Protein AF-A0A358M4I8-F1 (afdb_monomer)

Radius of gyration: 32.46 Å; Cα contacts (8 Å, |Δi|>4): 612; chains: 1; bounding box: 65×40×100 Å

Nearest PDB structures (foldseek):
  3gs9-assembly1_A  TM=6.750E-01  e=5.072E-10  Listeria monocytogenes EGD-e
  8fqc-assembly1_C1  TM=7.131E-01  e=2.701E-09  Agrobacterium phage Milano
  3cdd-assembly1_B  TM=6.960E-01  e=3.865E-09  Shewanella oneidensis MR-1
  3cdd-assembly1_C  TM=6.947E-01  e=1.721E-08  Shewanella oneidensis MR-1
  8v3w-assembly1_b  TM=6.637E-01  e=1.939E-08  Clostridioides difficile

Foldseek 3Di:
DDKDWFFQDALQVLLQVLCPPVPAHEDAEDQPGGATFIDPDDHSVVSNVVSCLLRPADWDAPPVRRYTYGDNADFEQLQAEAEDVPWFPDKDKDWALPLAAFKEAEAEAPRDALCVVVVNDRIDGDQPPHPDHHYDYDYHPGGDDHVSVVVSRVVVNVVRNGIWIKMKTQTAQCCPPPPVVSNDGDQRYWYWYYYVVVRDTDTFGFQDWDADPVCRSRIITMTTNDRDDPPNDCVVVCVVVVCVVCVVVVCCLVCVVVPVPPQDDCQQCPVPLPQKDWFAWGWAQVPGDSDRIHIDHDDDPPDDTDIDHDGDDPDDPDDDDDDDDDDDPDDADPPDFDWDKDWDADPVRDIDIDTGGDD

Sequence (359 aa):
KETVDFNADTAEAPMRHALEGTGWSVGTVNVTTKRTWQCTEKNALSILRATQNIHGGDLIFDCPNRLVHLVTFGGNDSGALFAYRKNLKSIERVVDTRSLVTRLYAYGKDGMTFASINDGKEYVEDFTYTGEVRISTLDCSNFTNPYQMLEYTEMRLAEYCKPRVSYVLSAMDLSALTGYEHEAWALGDIVTVDDKDLNLSVKTRVVRRQYNLQEPWKTVLELSTTLRELGDSSAQWDKAADVLASTDVIDRQEVKDMVPFNHLRNSRADSGMNYWTNSGFEVDAENGVSGTASFKAEGVLGMTKSLAQTVYPASRRSYTFSAQIASEDLQKGPSGQVGIEVTFEYEDGTTETRFIDLF

Secondary structure (DSSP, 8-state):
---EEEEEE-THHHHHHHHTTTT-EEEEE-----EEEEE---SHHHHHHHHHHHH-SEEEEETTTTEEEEES--S-EEEEEEEBTTTEEEEEEEEE-TT--SEEEEEEGGG--SGGGTTT-SEEE--SS-SS--EEEEEETTB--HHHHHHHHHHHHHHHTS-EEEEEEEE--GGGSTT-GGG---TT-EEEEEETTTTEEEEEEEEEEE--SS-GGGEEEEEESSPPPTTS-THHHHHHHHHHHHHHHHTTTTGGG--TT--STTTTSTTTTTTSEEES-EEESS--SSSS-EEE----TT---EEE------S-S----------SS----TT---EEEEEEE-TTS-EEEEEEE--

Solvent-accessible surface area (backbone atoms only — not comparable to full-atom values): 21149 Å² total; per-residue (Å²): 91,73,74,47,79,41,73,63,36,46,58,64,59,57,41,45,64,30,29,61,94,68,83,41,44,75,51,63,67,69,51,82,48,59,46,44,34,54,43,79,53,49,48,42,70,54,33,42,47,53,43,32,70,75,56,49,55,37,78,44,76,42,73,92,80,32,28,42,26,37,24,72,70,57,61,47,79,39,74,17,71,40,25,62,93,72,35,35,77,47,76,46,80,48,77,47,58,88,74,42,29,24,29,40,33,48,36,24,39,97,68,39,56,36,16,94,81,44,93,71,36,53,51,51,75,45,53,91,73,45,88,63,90,28,78,47,76,44,87,34,55,47,31,82,47,48,69,62,47,46,56,50,50,52,57,49,40,73,61,27,33,42,63,51,50,36,37,44,31,35,32,43,66,50,39,83,41,92,94,29,61,72,45,40,76,55,85,38,14,33,32,36,39,39,31,77,93,76,73,41,76,46,79,39,24,30,63,45,77,48,78,34,88,90,47,53,67,63,19,37,39,35,29,24,81,60,84,71,59,103,77,65,77,55,66,66,54,56,47,49,53,46,47,50,62,42,37,57,60,56,37,53,61,64,46,52,76,56,51,94,77,62,71,65,63,57,80,34,26,72,64,51,67,53,80,45,55,73,38,76,61,49,73,36,68,80,75,27,86,95,39,66,11,23,81,40,67,82,90,51,92,99,59,87,68,48,76,46,72,90,68,87,80,81,94,70,97,75,86,87,89,85,86,88,85,86,83,76,93,80,76,76,56,102,83,58,83,54,62,50,78,48,75,45,74,45,99,88,73,50,75,50,78,47,75,45,78,72,118

Mean predicted aligned error: 16.38 Å

pLDDT: mean 81.5, std 13.79, range [35.03, 97.81]

Structure (mmCIF, N/CA/C/O backbone):
data_AF-A0A358M4I8-F1
#
_entry.id   AF-A0A358M4I8-F1
#
loop_
_atom_site.group_PDB
_atom_site.id
_atom_site.type_symbol
_atom_site.label_atom_id
_atom_site.label_alt_id
_atom_site.label_comp_id
_atom_site.label_asym_id
_atom_site.label_entity_id
_atom_site.label_seq_id
_atom_site.pdbx_PDB_ins_code
_atom_site.Cartn_x
_atom_site.Cartn_y
_atom_site.Cartn_z
_atom_site.occupancy
_atom_site.B_iso_or_equiv
_atom_site.auth_seq_id
_atom_site.auth_comp_id
_atom_site.auth_asym_id
_atom_site.auth_atom_id
_atom_site.pdbx_PDB_model_num
ATOM 1 N N . LYS A 1 1 ? 6.434 -19.314 -20.264 1.00 80.69 1 LYS A N 1
ATOM 2 C CA . LYS A 1 1 ? 6.214 -18.571 -21.520 1.00 80.69 1 LYS A CA 1
ATOM 3 C C . LYS A 1 1 ? 7.563 -18.324 -22.174 1.00 80.69 1 LYS A C 1
ATOM 5 O O . LYS A 1 1 ? 8.570 -18.440 -21.477 1.00 80.69 1 LYS A O 1
ATOM 10 N N . GLU A 1 2 ? 7.586 -18.137 -23.488 1.00 85.56 2 GLU A N 1
ATOM 11 C CA . GLU A 1 2 ? 8.812 -17.814 -24.225 1.00 85.56 2 GLU A CA 1
ATOM 12 C C . GLU A 1 2 ? 9.180 -16.343 -24.022 1.00 85.56 2 GLU A C 1
ATOM 14 O O . GLU A 1 2 ? 8.335 -15.552 -23.609 1.00 85.56 2 GLU A O 1
ATOM 19 N N . THR A 1 3 ? 10.439 -15.996 -24.282 1.00 88.06 3 THR A N 1
ATOM 20 C CA . THR A 1 3 ? 10.888 -14.600 -24.268 1.00 88.06 3 THR A CA 1
ATOM 21 C C . THR A 1 3 ? 10.210 -13.843 -25.405 1.00 88.06 3 THR A C 1
ATOM 23 O O . THR A 1 3 ? 10.216 -14.318 -26.540 1.00 88.06 3 THR A O 1
ATOM 26 N N . VAL A 1 4 ? 9.653 -12.667 -25.113 1.00 92.12 4 VAL A N 1
ATOM 27 C CA . VAL A 1 4 ? 8.953 -11.828 -26.098 1.00 92.12 4 VAL A CA 1
ATOM 28 C C . VAL A 1 4 ? 9.437 -10.390 -25.993 1.00 92.12 4 VAL A C 1
ATOM 30 O O . VAL A 1 4 ? 9.564 -9.856 -24.893 1.00 92.12 4 VAL A O 1
ATOM 33 N N . ASP A 1 5 ? 9.682 -9.762 -27.139 1.00 92.62 5 ASP A N 1
ATOM 34 C CA . ASP A 1 5 ? 9.977 -8.336 -27.226 1.00 92.62 5 ASP A CA 1
ATOM 35 C C . ASP A 1 5 ? 8.685 -7.555 -27.487 1.00 92.62 5 ASP A C 1
ATOM 37 O O . ASP A 1 5 ? 7.973 -7.818 -28.457 1.00 92.62 5 ASP A O 1
ATOM 41 N N . PHE A 1 6 ? 8.400 -6.580 -26.629 1.00 93.88 6 PHE A N 1
ATOM 42 C CA . PHE A 1 6 ? 7.325 -5.608 -26.812 1.00 93.88 6 PHE A CA 1
ATOM 43 C C . PHE A 1 6 ? 7.920 -4.309 -27.343 1.00 93.88 6 PHE A C 1
ATOM 45 O O . PHE A 1 6 ? 8.964 -3.863 -26.857 1.00 93.88 6 PHE A O 1
ATOM 52 N N . ASN A 1 7 ? 7.285 -3.691 -28.339 1.00 93.50 7 ASN A N 1
ATOM 53 C CA . ASN A 1 7 ? 7.825 -2.507 -29.003 1.00 93.50 7 ASN A CA 1
ATOM 54 C C . ASN A 1 7 ? 6.794 -1.388 -29.114 1.00 93.50 7 ASN A C 1
ATOM 56 O O . ASN A 1 7 ? 5.923 -1.405 -29.980 1.00 93.50 7 ASN A O 1
ATOM 60 N N . ALA A 1 8 ? 6.939 -0.385 -28.246 1.00 91.56 8 ALA A N 1
ATOM 61 C CA . ALA A 1 8 ? 6.000 0.721 -28.095 1.00 91.56 8 ALA A CA 1
ATOM 62 C C . ALA A 1 8 ? 4.548 0.240 -27.904 1.00 91.56 8 ALA A C 1
ATOM 64 O O . ALA A 1 8 ? 3.595 0.927 -28.289 1.00 91.56 8 ALA A O 1
ATOM 65 N N . ASP A 1 9 ? 4.394 -0.930 -27.287 1.00 94.69 9 ASP A N 1
ATOM 66 C CA . ASP A 1 9 ? 3.107 -1.546 -27.015 1.00 94.69 9 ASP A CA 1
ATOM 67 C C . ASP A 1 9 ? 2.472 -0.933 -25.768 1.00 94.69 9 ASP A C 1
ATOM 69 O O . ASP A 1 9 ? 3.157 -0.456 -24.858 1.00 94.69 9 ASP A O 1
ATOM 73 N N . THR A 1 10 ? 1.141 -0.950 -25.728 1.00 95.38 10 THR A N 1
ATOM 74 C CA . THR A 1 10 ? 0.384 -0.673 -24.501 1.00 95.38 10 THR A CA 1
ATOM 75 C C . THR A 1 10 ? 0.403 -1.901 -23.594 1.00 95.38 10 THR A C 1
ATOM 77 O O . THR A 1 10 ? 0.689 -3.008 -24.050 1.00 95.38 10 THR A O 1
ATOM 80 N N . ALA A 1 11 ? 0.033 -1.731 -22.323 1.00 96.00 11 ALA A N 1
ATOM 81 C CA . ALA A 1 11 ? 0.010 -2.823 -21.349 1.00 96.00 11 ALA A CA 1
ATOM 82 C C . ALA A 1 11 ? -0.897 -4.008 -21.744 1.00 96.00 11 ALA A C 1
ATOM 84 O O . ALA A 1 11 ? -0.704 -5.124 -21.265 1.00 96.00 11 ALA A O 1
ATOM 85 N N . GLU A 1 12 ? -1.864 -3.807 -22.644 1.00 96.62 12 GLU A N 1
ATOM 86 C CA . GLU A 1 12 ? -2.771 -4.870 -23.080 1.00 96.62 12 GLU A CA 1
ATOM 87 C C . GLU A 1 12 ? -2.035 -6.020 -23.792 1.00 96.62 12 GLU A C 1
ATOM 89 O O . GLU A 1 12 ? -2.370 -7.187 -23.587 1.00 96.62 12 GLU A O 1
ATOM 94 N N . ALA A 1 13 ? -1.008 -5.717 -24.594 1.00 96.56 13 ALA A N 1
ATOM 95 C CA . ALA A 1 13 ? -0.244 -6.724 -25.332 1.00 96.56 13 ALA A CA 1
ATOM 96 C C . ALA A 1 13 ? 0.501 -7.715 -24.409 1.00 96.56 13 ALA A C 1
ATOM 98 O O . ALA A 1 13 ? 0.257 -8.924 -24.528 1.00 96.56 13 ALA A O 1
ATOM 99 N N . PRO A 1 14 ? 1.342 -7.269 -23.453 1.00 96.25 14 PRO A N 1
ATOM 100 C CA . PRO A 1 14 ? 1.991 -8.173 -22.511 1.00 96.25 14 PRO A CA 1
ATOM 101 C C . PRO A 1 14 ? 1.004 -8.857 -21.562 1.00 96.25 14 PRO A C 1
ATOM 103 O O . PRO A 1 14 ? 1.209 -10.026 -21.238 1.00 96.25 14 PRO A O 1
ATOM 106 N N . MET A 1 15 ? -0.108 -8.215 -21.176 1.00 97.38 15 MET A N 1
ATOM 107 C CA . MET A 1 15 ? -1.157 -8.889 -20.396 1.00 97.38 15 MET A CA 1
ATOM 108 C C . MET A 1 15 ? -1.820 -10.021 -21.186 1.00 97.38 15 MET A C 1
ATOM 110 O O . MET A 1 15 ? -1.992 -11.119 -20.660 1.00 97.38 15 MET A O 1
ATOM 114 N N . ARG A 1 16 ? -2.151 -9.805 -22.464 1.00 97.00 16 ARG A N 1
ATOM 115 C CA . ARG A 1 16 ? -2.721 -10.851 -23.325 1.00 97.00 16 ARG A CA 1
ATOM 116 C C . ARG A 1 16 ? -1.745 -12.010 -23.488 1.00 97.00 16 ARG A C 1
ATOM 118 O O . ARG A 1 16 ? -2.139 -13.164 -23.314 1.00 97.00 16 ARG A O 1
ATOM 125 N N . HIS A 1 17 ? -0.468 -11.700 -23.723 1.00 96.00 17 HIS A N 1
ATOM 126 C CA . HIS A 1 17 ? 0.589 -12.703 -23.745 1.00 96.00 17 HIS A CA 1
ATOM 127 C C . HIS A 1 17 ? 0.678 -13.451 -22.412 1.00 96.00 17 HIS A C 1
ATOM 129 O O . HIS A 1 17 ? 0.765 -14.671 -22.418 1.00 96.00 17 HIS A O 1
ATOM 135 N N . ALA A 1 18 ? 0.595 -12.775 -21.263 1.00 96.38 18 ALA A N 1
ATOM 136 C CA . ALA A 1 18 ? 0.642 -13.405 -19.943 1.00 96.38 18 ALA A CA 1
ATOM 137 C C . ALA A 1 18 ? -0.537 -14.356 -19.688 1.00 96.38 18 ALA A C 1
ATOM 139 O O . ALA A 1 18 ? -0.345 -15.429 -19.118 1.00 96.38 18 ALA A O 1
ATOM 140 N N . LEU A 1 19 ? -1.741 -14.003 -20.138 1.00 96.62 19 LEU A N 1
ATOM 141 C CA . LEU A 1 19 ? -2.970 -14.741 -19.823 1.00 96.62 19 LEU A CA 1
ATOM 142 C C . LEU A 1 19 ? -3.299 -15.868 -20.806 1.00 96.62 19 LEU A C 1
ATOM 144 O O . LEU A 1 19 ? -4.084 -16.759 -20.476 1.00 96.62 19 LEU A O 1
ATOM 148 N N . GLU A 1 20 ? -2.669 -15.886 -21.979 1.00 95.31 20 GLU A N 1
ATOM 149 C CA . GLU A 1 20 ? -2.868 -16.939 -22.976 1.00 95.31 20 GLU A CA 1
ATOM 150 C C . GLU A 1 20 ? -2.723 -18.348 -22.368 1.00 95.31 20 GLU A C 1
ATOM 152 O O . GLU A 1 20 ? -1.743 -18.646 -21.676 1.00 95.31 20 GLU A O 1
ATOM 157 N N . GLY A 1 21 ? -3.726 -19.201 -22.596 1.00 93.06 21 GLY A N 1
ATOM 158 C CA . GLY A 1 21 ? -3.757 -20.585 -22.112 1.00 93.06 21 GLY A CA 1
ATOM 159 C C . GLY A 1 21 ? -4.040 -20.764 -20.615 1.00 93.06 21 GLY A C 1
ATOM 160 O O . GLY A 1 21 ? -4.073 -21.898 -20.148 1.00 93.06 21 GLY A O 1
ATOM 161 N N . THR A 1 22 ? -4.267 -19.690 -19.850 1.00 94.44 22 THR A N 1
ATOM 162 C CA . THR A 1 22 ? -4.530 -19.783 -18.397 1.00 94.44 22 THR A CA 1
ATOM 163 C C . THR A 1 22 ? -6.018 -19.898 -18.043 1.00 94.44 22 THR A C 1
ATOM 165 O O . THR A 1 22 ? -6.358 -20.191 -16.899 1.00 94.44 22 THR A O 1
ATOM 168 N N . GLY A 1 23 ? -6.916 -19.643 -19.003 1.00 94.81 23 GLY A N 1
ATOM 169 C CA . GLY A 1 23 ? -8.365 -19.542 -18.773 1.00 94.81 23 GLY A CA 1
ATOM 170 C C . GLY A 1 23 ? -8.827 -18.189 -18.211 1.00 94.81 23 GLY A C 1
ATOM 171 O O . GLY A 1 23 ? -10.025 -17.998 -18.010 1.00 94.81 23 GLY A O 1
ATOM 172 N N . TRP A 1 24 ? -7.895 -17.259 -17.988 1.00 97.44 24 TRP A N 1
ATOM 173 C CA . TRP A 1 24 ? -8.157 -15.859 -17.656 1.00 97.44 24 TRP A CA 1
ATOM 174 C C . TRP A 1 24 ? -8.075 -14.977 -18.903 1.00 97.44 24 TRP A C 1
ATOM 176 O O . TRP A 1 24 ? -7.431 -15.341 -19.887 1.00 97.44 24 TRP A O 1
ATOM 186 N N . SER A 1 25 ? -8.729 -13.818 -18.872 1.00 97.81 25 SER A N 1
ATOM 187 C CA . SER A 1 25 ? -8.742 -12.844 -19.974 1.00 97.81 25 SER A CA 1
ATOM 188 C C . SER A 1 25 ? -8.404 -11.434 -19.495 1.00 97.81 25 SER A C 1
ATOM 190 O O . SER A 1 25 ? -8.519 -11.118 -18.313 1.00 97.81 25 SER A O 1
ATOM 192 N N . VAL A 1 26 ? -7.958 -10.582 -20.418 1.00 97.81 26 VAL A N 1
ATOM 193 C CA . VAL A 1 26 ? -7.706 -9.169 -20.115 1.00 97.81 26 VAL A CA 1
ATOM 194 C C . VAL A 1 26 ? -9.049 -8.455 -19.959 1.00 97.81 26 VAL A C 1
ATOM 196 O O . VAL A 1 26 ? -9.934 -8.612 -20.798 1.00 97.81 26 VAL A O 1
ATOM 199 N N . GLY A 1 27 ? -9.204 -7.714 -18.865 1.00 97.25 27 GLY A N 1
ATOM 200 C CA . GLY A 1 27 ? -10.342 -6.839 -18.613 1.00 97.25 27 GLY A CA 1
ATOM 201 C C . GLY A 1 27 ? -10.053 -5.403 -19.055 1.00 97.25 27 GLY A C 1
ATOM 202 O O . GLY A 1 27 ? -9.393 -5.149 -20.057 1.00 97.25 27 GLY A O 1
ATOM 203 N N . THR A 1 28 ? -10.539 -4.440 -18.280 1.00 96.62 28 THR A N 1
ATOM 204 C CA . THR A 1 28 ? -10.270 -3.010 -18.484 1.00 96.62 28 THR A CA 1
ATOM 205 C C . THR A 1 28 ? -8.782 -2.689 -18.347 1.00 96.62 28 THR A C 1
ATOM 207 O O . THR A 1 28 ? -8.181 -2.938 -17.301 1.00 96.62 28 THR A O 1
ATOM 210 N N . VAL A 1 29 ? -8.223 -2.052 -19.375 1.00 97.06 29 VAL A N 1
ATOM 211 C CA . VAL A 1 29 ? -6.893 -1.438 -19.348 1.00 97.06 29 VAL A CA 1
ATOM 212 C C . VAL A 1 29 ? -7.045 0.029 -19.733 1.00 97.06 29 VAL A C 1
ATOM 214 O O . VAL A 1 29 ? -7.457 0.328 -20.850 1.00 97.06 29 VAL A O 1
ATOM 217 N N . ASN A 1 30 ? -6.768 0.951 -18.809 1.00 95.25 30 ASN A N 1
ATOM 218 C CA . ASN A 1 30 ? -6.868 2.398 -19.073 1.00 95.25 30 ASN A CA 1
ATOM 219 C C . ASN A 1 30 ? -5.541 3.151 -18.855 1.00 95.25 30 ASN A C 1
ATOM 221 O O . ASN A 1 30 ? -5.486 4.367 -19.028 1.00 95.25 30 ASN A O 1
ATOM 225 N N . VAL A 1 31 ? -4.471 2.430 -18.510 1.00 91.69 31 VAL A N 1
ATOM 226 C CA . VAL A 1 31 ? -3.106 2.954 -18.541 1.00 91.69 31 VAL A CA 1
ATOM 227 C C . VAL A 1 31 ? -2.694 3.137 -20.003 1.00 91.69 31 VAL A C 1
ATOM 229 O O . VAL A 1 31 ? -2.772 2.207 -20.804 1.00 91.69 31 VAL A O 1
ATOM 232 N N . THR A 1 32 ? -2.262 4.344 -20.364 1.00 91.62 32 THR A N 1
ATOM 233 C CA . THR A 1 32 ? -2.021 4.747 -21.762 1.00 91.62 32 THR A CA 1
ATOM 234 C C . THR A 1 32 ? -0.548 4.723 -22.173 1.00 91.62 32 THR A C 1
ATOM 236 O O . THR A 1 32 ? -0.225 5.032 -23.323 1.00 91.62 32 THR A O 1
ATOM 239 N N . THR A 1 33 ? 0.353 4.356 -21.259 1.00 90.38 33 THR A N 1
ATOM 240 C CA . THR A 1 33 ? 1.799 4.327 -21.507 1.00 90.38 33 THR A CA 1
ATOM 241 C C . THR A 1 33 ? 2.157 3.305 -22.586 1.00 90.38 33 THR A C 1
ATOM 243 O O . THR A 1 33 ? 1.613 2.199 -22.636 1.00 90.38 33 THR A O 1
ATOM 246 N N . LYS A 1 34 ? 3.109 3.677 -23.446 1.00 90.88 34 LYS A N 1
ATOM 247 C CA . LYS A 1 34 ? 3.697 2.796 -24.459 1.00 90.88 34 LYS A CA 1
ATOM 248 C C . LYS A 1 34 ? 5.131 2.478 -24.084 1.00 90.88 34 LYS A C 1
ATOM 250 O O . LYS A 1 34 ? 5.913 3.394 -23.831 1.00 90.88 34 LYS A O 1
ATOM 255 N N . ARG A 1 35 ? 5.477 1.194 -24.039 1.00 88.88 35 ARG A N 1
ATOM 256 C CA . ARG A 1 35 ? 6.774 0.740 -23.526 1.00 88.88 35 ARG A CA 1
ATOM 257 C C . ARG A 1 35 ? 7.413 -0.259 -24.484 1.00 88.88 35 ARG A C 1
ATOM 259 O O . ARG A 1 35 ? 6.741 -1.115 -25.052 1.00 88.88 35 ARG A O 1
ATOM 266 N N . THR A 1 36 ? 8.721 -0.121 -24.666 1.00 89.81 36 THR A N 1
ATOM 267 C CA . THR A 1 36 ? 9.578 -1.029 -25.423 1.00 89.81 36 THR A CA 1
ATOM 268 C C . THR A 1 36 ? 10.475 -1.761 -24.437 1.00 89.81 36 THR A C 1
ATOM 270 O O . THR A 1 36 ? 11.343 -1.145 -23.813 1.00 89.81 36 THR A O 1
ATOM 273 N N . TRP A 1 37 ? 10.250 -3.063 -24.280 1.00 89.62 37 TRP A N 1
ATOM 274 C CA . TRP A 1 37 ? 10.985 -3.884 -23.326 1.00 89.62 37 TRP A CA 1
ATOM 275 C C . TRP A 1 37 ? 11.001 -5.360 -23.717 1.00 89.62 37 TRP A C 1
ATOM 277 O O . TRP A 1 37 ? 10.101 -5.850 -24.399 1.00 89.62 37 TRP A O 1
ATOM 287 N N . GLN A 1 38 ? 12.028 -6.069 -23.259 1.00 90.50 38 GLN A N 1
ATOM 288 C CA . GLN A 1 38 ? 12.141 -7.515 -23.427 1.00 90.50 38 GLN A CA 1
ATOM 289 C C . GLN A 1 38 ? 11.584 -8.232 -22.196 1.00 90.50 38 GLN A C 1
ATOM 291 O O . GLN A 1 38 ? 12.062 -8.040 -21.078 1.00 90.50 38 GLN A O 1
ATOM 296 N N . CYS A 1 39 ? 10.586 -9.085 -22.398 1.00 89.12 39 CYS A N 1
ATOM 297 C CA . CYS A 1 39 ? 10.025 -9.915 -21.347 1.00 89.12 39 CYS A CA 1
ATOM 298 C C . CYS A 1 39 ? 10.777 -11.240 -21.258 1.00 89.12 39 CYS A C 1
ATOM 300 O O . CYS A 1 39 ? 10.663 -12.095 -22.133 1.00 89.12 39 CYS A O 1
ATOM 302 N N . THR A 1 40 ? 11.541 -11.410 -20.182 1.00 88.06 40 THR A N 1
ATOM 303 C CA . THR A 1 40 ? 12.288 -12.639 -19.865 1.00 88.06 40 THR A CA 1
ATOM 304 C C . THR A 1 40 ? 11.549 -13.542 -18.869 1.00 88.06 40 THR A C 1
ATOM 306 O O . THR A 1 40 ? 11.935 -14.696 -18.653 1.00 88.06 40 THR A O 1
ATOM 309 N N . GLU A 1 41 ? 10.466 -13.031 -18.278 1.00 87.94 41 GLU A N 1
ATOM 310 C CA . GLU A 1 41 ? 9.645 -13.723 -17.292 1.00 87.94 41 GLU A CA 1
ATOM 311 C C . GLU A 1 41 ? 8.877 -14.897 -17.9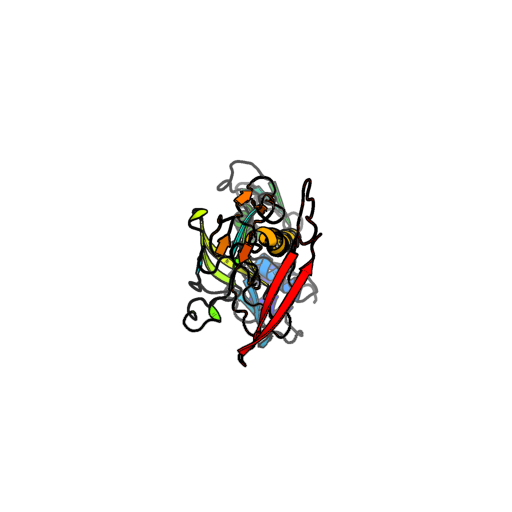04 1.00 87.94 41 GLU A C 1
ATOM 313 O O . GLU A 1 41 ? 8.286 -14.8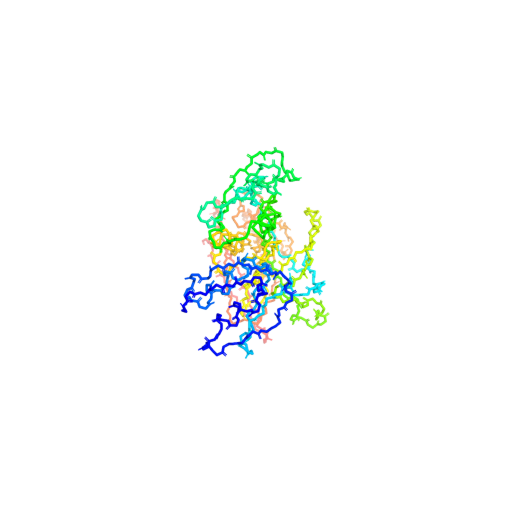10 -18.978 1.00 87.94 41 GLU A O 1
ATOM 318 N N . LYS A 1 42 ? 8.834 -16.024 -17.185 1.00 89.06 42 LYS A N 1
ATOM 319 C CA . LYS A 1 42 ? 8.213 -17.260 -17.698 1.00 89.06 42 LYS A CA 1
ATOM 320 C C . LYS A 1 42 ? 6.834 -17.547 -17.116 1.00 89.06 42 LYS A C 1
ATOM 322 O O . LYS A 1 42 ? 6.079 -18.311 -17.725 1.00 89.06 42 LYS A O 1
ATOM 327 N N . ASN A 1 43 ? 6.518 -16.991 -15.951 1.00 91.44 43 ASN A N 1
ATOM 328 C CA . ASN A 1 43 ? 5.265 -17.219 -15.237 1.00 91.44 43 ASN A CA 1
ATOM 329 C C . ASN A 1 43 ? 4.257 -16.103 -15.554 1.00 91.44 43 ASN A C 1
ATOM 331 O O . ASN A 1 43 ? 4.624 -14.934 -15.560 1.00 91.44 43 ASN A O 1
ATOM 335 N N . ALA A 1 44 ? 2.986 -16.456 -15.774 1.00 92.81 44 ALA A N 1
ATOM 336 C CA . ALA A 1 44 ? 1.927 -15.494 -16.091 1.00 92.81 44 ALA A CA 1
ATOM 337 C C . ALA A 1 44 ? 1.822 -14.355 -15.060 1.00 92.81 44 ALA A C 1
ATOM 339 O O . ALA A 1 44 ? 1.779 -13.190 -15.440 1.00 92.81 44 ALA A O 1
ATOM 340 N N . LEU A 1 45 ? 1.851 -14.673 -13.762 1.00 90.62 45 LEU A N 1
ATOM 341 C CA . LEU A 1 45 ? 1.802 -13.679 -12.691 1.00 90.62 45 LEU A CA 1
ATOM 342 C C . LEU A 1 45 ? 3.038 -12.773 -12.699 1.00 90.62 45 LEU A C 1
ATOM 344 O O . LEU A 1 45 ? 2.894 -11.566 -12.534 1.00 90.62 45 LEU A O 1
ATOM 348 N N . SER A 1 46 ? 4.233 -13.327 -12.929 1.00 89.75 46 SER A N 1
ATOM 349 C CA . SER A 1 46 ? 5.458 -12.523 -13.043 1.00 89.75 46 SER A CA 1
ATOM 350 C C . SER A 1 46 ? 5.402 -11.563 -14.231 1.00 89.75 46 SER A C 1
ATOM 352 O O . SER A 1 46 ? 5.787 -10.409 -14.088 1.00 89.75 46 SER A O 1
ATOM 354 N N . ILE A 1 47 ? 4.859 -11.992 -15.377 1.00 93.12 47 ILE A N 1
ATOM 355 C CA . ILE A 1 47 ? 4.692 -11.129 -16.559 1.00 93.12 47 ILE A CA 1
ATOM 356 C C . ILE A 1 47 ? 3.680 -10.011 -16.276 1.00 93.12 47 ILE A C 1
ATOM 358 O O . ILE A 1 47 ? 3.937 -8.857 -16.615 1.00 93.12 47 ILE A O 1
ATOM 362 N N . LEU A 1 48 ? 2.550 -10.317 -15.627 1.00 94.19 48 LEU A N 1
ATOM 363 C CA . LEU A 1 48 ? 1.557 -9.307 -15.237 1.00 94.19 48 LEU A CA 1
ATOM 364 C C . LEU A 1 48 ? 2.150 -8.271 -14.273 1.00 94.19 48 LEU A C 1
ATOM 366 O O . LEU A 1 48 ? 1.924 -7.077 -14.451 1.00 94.19 48 LEU A O 1
ATOM 370 N N . ARG A 1 49 ? 2.949 -8.715 -13.296 1.00 90.38 49 ARG A N 1
ATOM 371 C CA . ARG A 1 49 ? 3.660 -7.822 -12.370 1.00 90.38 49 ARG A CA 1
ATOM 372 C C . ARG A 1 49 ? 4.712 -6.989 -13.078 1.00 90.38 49 ARG A C 1
ATOM 374 O O . ARG A 1 49 ? 4.748 -5.789 -12.877 1.00 90.38 49 ARG A O 1
ATOM 381 N 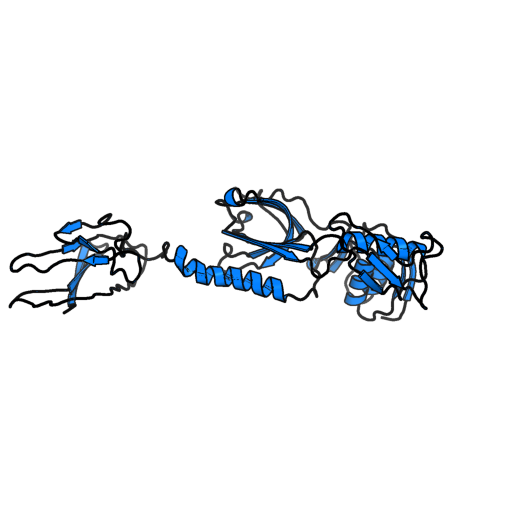N . ALA A 1 50 ? 5.523 -7.585 -13.950 1.00 90.00 50 ALA A N 1
ATOM 382 C CA . ALA A 1 50 ? 6.485 -6.836 -14.754 1.00 90.00 50 ALA A CA 1
ATOM 383 C C . ALA A 1 50 ? 5.780 -5.774 -15.612 1.00 90.00 50 ALA A C 1
ATOM 385 O O . ALA A 1 50 ? 6.233 -4.635 -15.681 1.00 90.00 50 ALA A O 1
ATOM 386 N N . THR A 1 51 ? 4.627 -6.122 -16.190 1.00 93.56 51 THR A N 1
ATOM 387 C CA . THR A 1 51 ? 3.796 -5.194 -16.964 1.00 93.56 51 THR A CA 1
ATOM 388 C C . THR A 1 51 ? 3.314 -4.030 -16.105 1.00 93.56 51 THR A C 1
ATOM 390 O O . THR A 1 51 ? 3.563 -2.883 -16.460 1.00 93.56 51 THR A O 1
ATOM 393 N N . GLN A 1 52 ? 2.668 -4.298 -14.968 1.00 92.00 52 GLN A N 1
ATOM 394 C CA . GLN A 1 52 ? 2.202 -3.250 -14.054 1.00 92.00 52 GLN A CA 1
ATOM 395 C C . GLN A 1 52 ? 3.370 -2.418 -13.504 1.00 92.00 52 GLN A C 1
ATOM 397 O O . GLN A 1 52 ? 3.285 -1.198 -13.465 1.00 92.00 52 GLN A O 1
ATOM 402 N N . ASN A 1 53 ? 4.501 -3.040 -13.184 1.00 86.94 53 ASN A N 1
ATOM 403 C CA . ASN A 1 53 ? 5.706 -2.352 -12.741 1.00 86.94 53 ASN A CA 1
ATOM 404 C C . ASN A 1 53 ? 6.241 -1.381 -13.810 1.00 86.94 53 ASN A C 1
ATOM 406 O O . ASN A 1 53 ? 6.673 -0.286 -13.478 1.00 86.94 53 ASN A O 1
ATOM 410 N N . ILE A 1 54 ? 6.210 -1.747 -15.092 1.00 89.31 54 ILE A N 1
ATOM 411 C CA . ILE A 1 54 ? 6.742 -0.927 -16.197 1.00 89.31 54 ILE A CA 1
ATOM 412 C C . ILE A 1 54 ? 5.747 0.150 -16.663 1.00 89.31 54 ILE A C 1
ATOM 414 O O . ILE A 1 54 ? 6.140 1.261 -17.038 1.00 89.31 54 ILE A O 1
ATOM 418 N N . HIS A 1 55 ? 4.458 -0.180 -16.676 1.00 89.56 55 HIS A N 1
ATOM 419 C CA . HIS A 1 55 ? 3.403 0.701 -17.173 1.00 89.56 55 HIS A CA 1
ATOM 420 C C . HIS A 1 55 ? 2.766 1.570 -16.080 1.00 89.56 55 HIS A C 1
ATOM 422 O O . HIS A 1 55 ? 2.195 2.608 -16.416 1.00 89.56 55 HIS A O 1
ATOM 428 N N . GLY A 1 56 ? 2.896 1.179 -14.811 1.00 87.44 56 GLY A N 1
ATOM 429 C CA . GLY A 1 56 ? 2.203 1.760 -13.666 1.00 87.44 56 GLY A CA 1
ATOM 430 C C . GLY A 1 56 ? 0.770 1.239 -13.507 1.00 87.44 56 GLY A C 1
ATOM 431 O O . GLY A 1 56 ? 0.303 0.380 -14.259 1.00 87.44 56 GLY A O 1
ATOM 432 N N . GLY A 1 57 ? 0.060 1.807 -12.531 1.00 87.50 57 GLY A N 1
ATOM 433 C CA . GLY A 1 57 ? -1.341 1.502 -12.244 1.00 87.50 57 GLY A CA 1
ATOM 434 C C . GLY A 1 57 ? -1.557 0.286 -11.342 1.00 87.50 57 GLY A C 1
ATOM 435 O O . GLY A 1 57 ? -0.630 -0.307 -10.787 1.00 87.50 57 GLY A O 1
ATOM 436 N N . ASP A 1 58 ? -2.827 -0.074 -11.218 1.00 88.44 58 ASP A N 1
ATOM 437 C CA . ASP A 1 58 ? -3.361 -1.046 -10.282 1.00 88.44 58 ASP A CA 1
ATOM 438 C C . ASP A 1 58 ? -3.731 -2.326 -11.018 1.00 88.44 58 ASP A C 1
ATOM 440 O O . ASP A 1 58 ? -4.625 -2.342 -11.872 1.00 88.44 58 ASP A O 1
ATOM 444 N N . LEU A 1 59 ? -3.050 -3.412 -10.660 1.00 91.56 59 LEU A N 1
ATOM 445 C CA . LEU A 1 59 ? -3.328 -4.744 -11.177 1.00 91.56 59 LEU A CA 1
ATOM 446 C C . LEU A 1 59 ? -4.438 -5.402 -10.344 1.00 91.56 59 LEU A C 1
ATOM 448 O O . LEU A 1 59 ? -4.217 -5.774 -9.191 1.00 91.56 59 LEU A O 1
ATOM 452 N N . ILE A 1 60 ? -5.626 -5.563 -10.929 1.00 90.94 60 ILE A N 1
ATOM 453 C CA . ILE A 1 60 ? -6.820 -6.062 -10.228 1.00 90.94 60 ILE A CA 1
ATOM 454 C C . ILE A 1 60 ? -7.248 -7.404 -10.814 1.00 90.94 60 ILE A C 1
ATOM 456 O O . ILE A 1 60 ? -7.420 -7.537 -12.026 1.00 90.94 60 ILE A O 1
ATOM 460 N N . PHE A 1 61 ? -7.463 -8.386 -9.939 1.00 92.38 61 PHE A N 1
ATOM 461 C CA . PHE A 1 61 ? -7.938 -9.719 -10.301 1.00 92.38 61 PHE A CA 1
ATOM 462 C C . PHE A 1 61 ? -9.430 -9.853 -9.985 1.00 92.38 61 PHE A C 1
ATOM 464 O O . PHE A 1 61 ? -9.825 -9.907 -8.822 1.00 92.38 61 PHE A O 1
ATOM 471 N N . ASP A 1 62 ? -10.252 -9.950 -11.026 1.00 92.25 62 ASP A N 1
ATOM 472 C CA . ASP A 1 62 ? -11.665 -10.309 -10.924 1.00 92.25 62 ASP A CA 1
ATOM 473 C C . ASP A 1 62 ? -11.778 -11.835 -11.005 1.00 92.25 62 ASP A C 1
ATOM 475 O O . ASP A 1 62 ? -11.865 -12.432 -12.082 1.00 92.25 62 ASP A O 1
ATOM 479 N N . CYS A 1 63 ? -11.704 -12.482 -9.841 1.00 92.25 63 CYS A N 1
ATOM 480 C CA . CYS A 1 63 ? -11.752 -13.937 -9.738 1.00 92.25 63 CYS A CA 1
ATOM 481 C C . CYS A 1 63 ? -13.058 -14.551 -10.276 1.00 92.25 63 CYS A C 1
ATOM 483 O O . CYS A 1 63 ? -12.958 -15.538 -11.010 1.00 92.25 63 CYS A O 1
ATOM 485 N N . PRO A 1 64 ? -14.261 -14.016 -9.965 1.00 94.81 64 PRO A N 1
ATOM 486 C CA . PRO A 1 64 ? -15.515 -14.548 -10.502 1.00 94.81 64 PRO A CA 1
ATOM 487 C C . PRO A 1 64 ? -15.573 -14.570 -12.033 1.00 94.81 64 PRO A C 1
ATOM 489 O O . PRO A 1 64 ? -15.959 -15.587 -12.610 1.00 94.81 64 PRO A O 1
ATOM 492 N N . ASN A 1 65 ? -15.153 -13.487 -12.692 1.00 96.44 65 ASN A N 1
ATOM 493 C CA . ASN A 1 65 ? -15.200 -13.390 -14.154 1.00 96.44 65 ASN A CA 1
ATOM 494 C C . ASN A 1 65 ? -13.916 -13.888 -14.836 1.00 96.44 65 ASN A C 1
ATOM 496 O O . ASN A 1 65 ? -13.868 -13.998 -16.062 1.00 96.44 65 ASN A O 1
ATOM 500 N N . ARG A 1 66 ? -12.882 -14.222 -14.052 1.00 96.38 66 ARG A N 1
ATOM 501 C CA . ARG A 1 66 ? -11.528 -14.570 -14.512 1.00 96.38 66 ARG A CA 1
ATOM 502 C C . ARG A 1 66 ? -10.928 -13.485 -15.407 1.00 96.38 66 ARG A C 1
ATOM 504 O O . ARG A 1 66 ? -10.332 -13.780 -16.447 1.00 96.38 66 ARG A O 1
ATOM 511 N N . LEU A 1 67 ? -11.084 -12.230 -14.996 1.00 97.44 67 LEU A N 1
ATOM 512 C CA . LEU A 1 67 ? -10.510 -11.077 -15.682 1.00 97.44 67 LEU A CA 1
ATOM 513 C C . LEU A 1 67 ? -9.335 -10.502 -14.893 1.00 97.44 67 LEU A C 1
ATOM 515 O O . LEU A 1 67 ? -9.315 -10.530 -13.662 1.00 97.44 67 LEU A O 1
ATOM 519 N N . VAL A 1 68 ? -8.353 -9.966 -15.613 1.00 97.12 68 VAL A N 1
ATOM 520 C CA . VAL A 1 68 ? -7.276 -9.163 -15.025 1.00 97.12 68 VAL A CA 1
ATOM 521 C C . VAL A 1 68 ? -7.305 -7.773 -15.639 1.00 97.12 68 VAL A C 1
ATOM 523 O O . VAL A 1 68 ? -7.208 -7.626 -16.858 1.00 97.12 68 VAL A O 1
ATOM 526 N N . HIS A 1 69 ? -7.443 -6.760 -14.792 1.00 95.62 69 HIS A N 1
ATOM 527 C CA . HIS A 1 69 ? -7.513 -5.351 -15.166 1.00 95.62 69 HIS A CA 1
ATOM 528 C C . HIS A 1 69 ? -6.193 -4.659 -14.820 1.00 95.62 69 HIS A C 1
ATOM 530 O O . HIS A 1 69 ? -5.548 -5.025 -13.836 1.00 95.62 69 HIS A O 1
ATOM 536 N N . LEU A 1 70 ? -5.819 -3.643 -15.597 1.00 95.31 70 LEU A N 1
ATOM 537 C CA . LEU A 1 70 ? -4.740 -2.720 -15.247 1.00 95.31 70 LEU A CA 1
ATOM 538 C C . LEU A 1 70 ? -5.246 -1.288 -15.389 1.00 95.31 70 LEU A C 1
ATOM 540 O O . LEU A 1 70 ? -5.359 -0.758 -16.499 1.00 95.31 70 LEU A O 1
ATOM 544 N N . VAL A 1 71 ? -5.587 -0.677 -14.260 1.00 93.12 71 VAL A N 1
ATOM 545 C CA . VAL A 1 71 ? -6.239 0.634 -14.235 1.00 93.12 71 VAL A CA 1
ATOM 546 C C . VAL A 1 71 ? -5.384 1.683 -13.538 1.00 93.12 71 VAL A C 1
ATOM 548 O O . VAL A 1 71 ? -4.650 1.369 -12.620 1.00 93.12 71 VAL A O 1
ATOM 551 N N . THR A 1 72 ? -5.480 2.948 -13.929 1.00 89.88 72 THR A N 1
ATOM 552 C CA . THR A 1 72 ? -4.776 4.064 -13.281 1.00 89.88 72 THR A CA 1
ATOM 553 C C . THR A 1 72 ? -5.189 4.248 -11.821 1.00 89.88 72 THR A C 1
ATOM 555 O O . THR A 1 72 ? -4.387 4.721 -11.022 1.00 89.88 72 THR A O 1
ATOM 558 N N . PHE A 1 73 ? -6.426 3.876 -11.480 1.00 88.25 73 PHE A N 1
ATOM 559 C CA . PHE A 1 73 ? -6.940 3.858 -10.117 1.00 88.25 73 PHE A CA 1
ATOM 560 C C . PHE A 1 73 ? -8.059 2.818 -9.966 1.00 88.25 73 PHE A C 1
ATOM 562 O O . PHE A 1 73 ? -9.028 2.816 -10.726 1.00 88.25 73 PHE A O 1
ATOM 569 N N . GLY A 1 74 ? -7.910 1.927 -8.989 1.00 85.69 74 GLY A N 1
ATOM 570 C CA . GLY A 1 74 ? -8.802 0.814 -8.686 1.00 85.69 74 GLY A CA 1
ATOM 571 C C . GLY A 1 74 ? -9.598 1.013 -7.403 1.00 85.69 74 GLY A C 1
ATOM 572 O O . GLY A 1 74 ? -9.126 0.660 -6.326 1.00 85.69 74 GLY A O 1
ATOM 573 N N . GLY A 1 75 ? -10.811 1.533 -7.512 1.00 86.19 75 GLY A N 1
ATOM 574 C CA . GLY A 1 75 ? -11.687 1.819 -6.376 1.00 86.19 75 GLY A CA 1
ATOM 575 C C . GLY A 1 75 ? -12.443 3.119 -6.605 1.00 86.19 75 GLY A C 1
ATOM 576 O O . GLY A 1 75 ? -12.302 3.749 -7.654 1.00 86.19 75 GLY A O 1
ATOM 577 N N . ASN A 1 76 ? -13.224 3.536 -5.619 1.00 87.56 76 ASN A N 1
ATOM 578 C CA . ASN A 1 76 ? -13.990 4.779 -5.643 1.00 87.56 76 ASN A CA 1
ATOM 579 C C . ASN A 1 76 ? -13.676 5.639 -4.411 1.00 87.56 76 ASN A C 1
ATOM 581 O O . ASN A 1 76 ? -13.148 5.142 -3.418 1.00 87.56 76 ASN A O 1
ATOM 585 N N . ASP A 1 77 ? -14.022 6.930 -4.439 1.00 87.94 77 ASP A N 1
ATOM 586 C CA . ASP A 1 77 ? -14.188 7.677 -3.184 1.00 87.94 77 ASP A CA 1
ATOM 587 C C . ASP A 1 77 ? -15.506 7.216 -2.558 1.00 87.94 77 ASP A C 1
ATOM 589 O O . ASP A 1 77 ? -16.587 7.598 -3.006 1.00 87.94 77 ASP A O 1
ATOM 593 N N . SER A 1 78 ? -15.399 6.318 -1.579 1.00 85.31 78 SER A N 1
ATOM 594 C CA . SER A 1 78 ? -16.555 5.720 -0.904 1.00 85.31 78 SER A CA 1
ATOM 595 C C . SER A 1 78 ? -17.312 6.731 -0.042 1.00 85.31 78 SER A C 1
ATOM 597 O O . SER A 1 78 ? -18.474 6.515 0.286 1.00 85.31 78 SER A O 1
ATOM 599 N N . GLY A 1 79 ? -16.655 7.824 0.365 1.00 83.69 79 GLY A N 1
ATOM 600 C CA . GLY A 1 79 ? -17.179 8.746 1.369 1.00 83.69 79 GLY A CA 1
ATOM 601 C C . GLY A 1 79 ? -17.237 8.173 2.792 1.00 83.69 79 GLY A C 1
ATOM 602 O O . GLY A 1 79 ? -17.587 8.917 3.708 1.00 83.69 79 GLY A O 1
ATOM 603 N N . ALA A 1 80 ? -16.864 6.904 3.001 1.00 86.19 80 ALA A N 1
ATOM 604 C CA . ALA A 1 80 ? -16.880 6.274 4.315 1.00 86.19 80 ALA A CA 1
ATOM 605 C C . ALA A 1 80 ? -15.933 7.000 5.282 1.00 86.19 80 ALA A C 1
ATOM 607 O O . ALA A 1 80 ? -14.813 7.391 4.920 1.00 86.19 80 ALA A O 1
ATOM 608 N N . LEU A 1 81 ? -16.395 7.177 6.522 1.00 85.19 81 LEU A N 1
ATOM 609 C CA . LEU A 1 81 ? -15.691 7.939 7.547 1.00 85.19 81 LEU A CA 1
ATOM 610 C C . LEU A 1 81 ? -15.369 7.053 8.747 1.00 85.19 81 LEU A C 1
ATOM 612 O O . LEU A 1 81 ? -16.266 6.634 9.488 1.00 85.19 81 LEU A O 1
ATOM 616 N N . PHE A 1 82 ? -14.073 6.865 8.982 1.00 84.25 82 PHE A N 1
ATOM 617 C CA . PHE A 1 82 ? -13.523 6.307 10.209 1.00 84.25 82 PHE A CA 1
ATOM 618 C C . PHE A 1 82 ? -13.166 7.440 11.161 1.00 84.25 82 PHE A C 1
ATOM 620 O O . PHE A 1 82 ? -12.184 8.144 10.943 1.00 84.25 82 PHE A O 1
ATOM 627 N N . ALA A 1 83 ? -13.970 7.627 12.206 1.00 81.06 83 ALA A N 1
ATOM 628 C CA . ALA A 1 83 ? -13.762 8.720 13.150 1.00 81.06 83 ALA A CA 1
ATOM 629 C C . ALA A 1 83 ? -13.623 8.249 14.596 1.00 81.06 83 ALA A C 1
ATOM 631 O O . ALA A 1 83 ? -14.313 7.314 15.031 1.00 81.06 83 ALA A O 1
ATOM 632 N N . TYR A 1 84 ? -12.761 8.936 15.348 1.00 75.56 84 TYR A N 1
ATOM 633 C CA . TYR A 1 84 ? -12.635 8.760 16.793 1.00 75.56 84 TYR A CA 1
ATOM 634 C C . TYR A 1 84 ? -13.994 8.997 17.485 1.00 75.56 84 TYR A C 1
ATOM 636 O O . TYR A 1 84 ? -14.740 9.908 17.120 1.00 75.56 84 TYR A O 1
ATOM 644 N N . ARG A 1 85 ? -14.344 8.144 18.462 1.00 76.25 85 ARG A N 1
ATOM 645 C CA . ARG A 1 85 ? -15.672 8.054 19.128 1.00 76.25 85 ARG A CA 1
ATOM 646 C C . ARG A 1 85 ? -16.859 7.652 18.240 1.00 76.25 85 ARG A C 1
ATOM 648 O O . ARG A 1 85 ? -17.995 7.691 18.707 1.00 76.25 85 ARG A O 1
ATOM 655 N N . LYS A 1 86 ? -16.623 7.250 16.990 1.00 78.62 86 LYS A N 1
ATOM 656 C CA . LYS A 1 86 ? -17.642 6.664 16.108 1.00 78.62 86 LYS A CA 1
ATOM 657 C C . LYS A 1 86 ? -17.343 5.182 15.889 1.00 78.62 86 LYS A C 1
ATOM 659 O O . LYS A 1 86 ? -17.847 4.330 16.609 1.00 78.62 86 LYS A O 1
ATOM 664 N N . ASN A 1 87 ? -16.507 4.883 14.904 1.00 74.88 87 ASN A N 1
ATOM 665 C CA . ASN A 1 87 ? -16.182 3.533 14.449 1.00 74.88 87 ASN A CA 1
ATOM 666 C C . ASN A 1 87 ? -14.680 3.245 14.449 1.00 74.88 87 ASN A C 1
ATOM 668 O O . ASN A 1 87 ? -14.311 2.096 14.231 1.00 74.88 87 ASN A O 1
ATOM 672 N N . LEU A 1 88 ? -13.829 4.242 14.707 1.00 80.31 88 LEU A N 1
ATOM 673 C CA . LEU A 1 88 ? -12.391 4.067 14.885 1.00 80.31 88 LEU A CA 1
ATOM 674 C C . LEU A 1 88 ? -12.096 3.681 16.340 1.00 80.31 88 LEU A C 1
ATOM 676 O O . LEU A 1 88 ? -12.440 4.431 17.253 1.00 80.31 88 LEU A O 1
ATOM 680 N N . LYS A 1 89 ? -11.472 2.518 16.552 1.00 80.75 89 LYS A N 1
ATOM 681 C CA . LYS A 1 89 ? -11.023 2.060 17.878 1.00 80.75 89 LYS A CA 1
ATOM 682 C C . LYS A 1 89 ? -9.593 2.488 18.165 1.00 80.75 89 LYS A C 1
ATOM 684 O O . LYS A 1 89 ? -9.306 3.004 19.235 1.00 80.75 89 LYS A O 1
ATOM 689 N N . SER A 1 90 ? -8.707 2.272 17.203 1.00 80.88 90 SER A N 1
ATOM 690 C CA . SER A 1 90 ? -7.294 2.606 17.323 1.00 80.88 90 SER A CA 1
ATOM 691 C C . SER A 1 90 ? -6.709 2.926 15.959 1.00 80.88 90 SER A C 1
ATOM 693 O O . SER A 1 90 ? -7.199 2.453 14.929 1.00 80.88 90 SER A O 1
ATOM 695 N N . ILE A 1 91 ? -5.662 3.744 15.967 1.00 82.31 91 ILE A N 1
ATOM 696 C CA . ILE A 1 91 ? -4.921 4.145 14.781 1.00 82.31 91 ILE A CA 1
ATOM 697 C C . ILE A 1 91 ? -3.431 4.217 15.107 1.00 82.31 91 ILE A C 1
ATOM 699 O O . ILE A 1 91 ? -3.018 4.826 16.089 1.00 82.31 91 ILE A O 1
ATOM 703 N N . GLU A 1 92 ? -2.620 3.612 14.252 1.00 82.44 92 GLU A N 1
ATOM 704 C CA . GLU A 1 92 ? -1.171 3.719 14.263 1.00 82.44 92 GLU A CA 1
ATOM 705 C C . GLU A 1 92 ? -0.725 4.350 12.947 1.00 82.44 92 GLU A C 1
ATOM 707 O O . GLU A 1 92 ? -1.044 3.856 11.864 1.00 82.44 92 GLU A O 1
ATOM 712 N N . ARG A 1 93 ? 0.025 5.450 13.032 1.00 83.06 93 ARG A N 1
ATOM 713 C CA . ARG A 1 93 ? 0.656 6.077 11.871 1.00 83.06 93 ARG A CA 1
ATOM 714 C C . ARG A 1 93 ? 2.112 5.642 11.796 1.00 83.06 93 ARG A C 1
ATOM 716 O O . ARG A 1 93 ? 2.915 6.024 12.646 1.00 83.06 93 ARG A O 1
ATOM 723 N N . VAL A 1 94 ? 2.468 4.942 10.727 1.00 78.69 94 VAL A N 1
ATOM 724 C CA . VAL A 1 94 ? 3.841 4.527 10.443 1.00 78.69 94 VAL A CA 1
ATOM 725 C C . VAL A 1 94 ? 4.395 5.386 9.312 1.00 78.69 94 VAL A C 1
ATOM 727 O O . VAL A 1 94 ? 3.800 5.506 8.242 1.00 78.69 94 VAL A O 1
ATOM 730 N N . VAL A 1 95 ? 5.547 6.009 9.558 1.00 81.25 95 VAL A N 1
ATOM 731 C CA . VAL A 1 95 ? 6.276 6.801 8.561 1.00 81.25 95 VAL A CA 1
ATOM 732 C C . VAL A 1 95 ? 7.623 6.135 8.312 1.00 81.25 95 VAL A C 1
ATOM 734 O O . VAL A 1 95 ? 8.497 6.159 9.180 1.00 81.25 95 VAL A O 1
ATOM 737 N N . ASP A 1 96 ? 7.803 5.552 7.128 1.00 75.44 96 ASP A N 1
ATOM 738 C CA . ASP A 1 96 ? 9.063 4.935 6.715 1.00 75.44 96 ASP A CA 1
ATOM 739 C C . ASP A 1 96 ? 9.825 5.847 5.739 1.00 75.44 96 ASP A C 1
ATOM 741 O O . ASP A 1 96 ? 9.325 6.233 4.681 1.00 75.44 96 ASP A O 1
ATOM 745 N N . THR A 1 97 ? 11.055 6.200 6.116 1.00 81.75 97 THR A N 1
ATOM 746 C CA . THR A 1 97 ? 11.987 7.020 5.321 1.00 81.75 97 THR A CA 1
ATOM 747 C C . THR A 1 97 ? 13.231 6.246 4.882 1.00 81.75 97 THR A C 1
ATOM 749 O O . THR A 1 97 ? 14.126 6.831 4.273 1.00 81.75 97 THR A O 1
ATOM 752 N N . ARG A 1 98 ? 13.332 4.943 5.182 1.00 76.88 98 ARG A N 1
ATOM 753 C CA . ARG A 1 98 ? 14.526 4.129 4.880 1.00 76.88 98 ARG A CA 1
ATOM 754 C C . ARG A 1 98 ? 14.743 3.957 3.382 1.00 76.88 98 ARG A C 1
ATOM 756 O O . ARG A 1 98 ? 15.879 3.883 2.936 1.00 76.88 98 ARG A O 1
ATOM 763 N N . SER A 1 99 ? 13.652 3.900 2.626 1.00 74.75 99 SER A N 1
ATOM 764 C CA . SER A 1 99 ? 13.639 3.793 1.166 1.00 74.75 99 SER A CA 1
ATOM 765 C C . SER A 1 99 ? 13.530 5.147 0.459 1.00 74.75 99 SER A C 1
ATOM 767 O O . SER A 1 99 ? 13.316 5.179 -0.748 1.00 74.75 99 SER A O 1
ATOM 769 N N . LEU A 1 100 ? 13.670 6.261 1.190 1.00 83.44 100 LEU A N 1
ATOM 770 C CA . LEU A 1 100 ? 13.612 7.602 0.615 1.00 83.44 100 LEU A CA 1
ATOM 771 C C . LEU A 1 100 ? 14.842 7.854 -0.269 1.00 83.44 100 LEU A C 1
ATOM 773 O O . LEU A 1 100 ? 15.974 7.810 0.219 1.00 83.44 100 LEU A O 1
ATOM 777 N N . VAL A 1 101 ? 14.615 8.174 -1.540 1.00 86.81 101 VAL A N 1
ATOM 778 C CA . VAL A 1 101 ? 15.656 8.444 -2.542 1.00 86.81 101 VAL A CA 1
ATOM 779 C C . VAL A 1 101 ? 15.417 9.821 -3.141 1.00 86.81 101 VAL A C 1
ATOM 781 O O . VAL A 1 101 ? 14.336 10.086 -3.648 1.00 86.81 101 VAL A O 1
ATOM 784 N N . THR A 1 102 ? 16.429 10.685 -3.118 1.00 91.12 102 THR A N 1
ATOM 785 C CA . THR A 1 102 ? 16.372 12.020 -3.743 1.00 91.12 102 THR A CA 1
ATOM 786 C C . THR A 1 102 ? 17.188 12.102 -5.026 1.00 91.12 102 THR A C 1
ATOM 788 O O . THR A 1 102 ? 17.047 13.060 -5.778 1.00 91.12 102 THR A O 1
ATOM 791 N N . ARG A 1 103 ? 18.021 11.092 -5.313 1.00 93.19 103 ARG A N 1
ATOM 792 C CA . ARG A 1 103 ? 18.751 10.951 -6.575 1.00 93.19 103 ARG A CA 1
ATOM 793 C C . ARG A 1 103 ? 18.740 9.503 -7.055 1.00 93.19 103 ARG A C 1
ATOM 795 O O . ARG A 1 103 ? 19.260 8.622 -6.371 1.00 93.19 103 ARG A O 1
ATOM 802 N N . LEU A 1 104 ? 18.186 9.269 -8.241 1.00 91.44 104 LEU A N 1
ATOM 803 C CA . LEU A 1 104 ? 18.010 7.933 -8.806 1.00 91.44 104 LEU A CA 1
ATOM 804 C C . LEU A 1 104 ? 18.785 7.799 -10.119 1.00 91.44 104 LEU A C 1
ATOM 806 O O . LEU A 1 104 ? 18.474 8.477 -11.097 1.00 91.44 104 LEU A O 1
ATOM 810 N N . TYR A 1 105 ? 19.788 6.923 -10.125 1.00 92.12 105 TYR A N 1
ATOM 811 C CA . TYR A 1 105 ? 20.484 6.492 -11.339 1.00 92.12 105 TYR A CA 1
ATOM 812 C C . TYR A 1 105 ? 19.689 5.384 -12.021 1.00 92.12 105 TYR A C 1
ATOM 814 O O . TYR A 1 105 ? 19.066 4.580 -11.329 1.00 92.12 105 TYR A O 1
ATOM 822 N N . ALA A 1 106 ? 19.748 5.291 -13.347 1.00 88.31 106 ALA A N 1
ATOM 823 C CA . ALA A 1 106 ? 19.173 4.159 -14.068 1.00 88.31 106 ALA A CA 1
ATOM 824 C C . ALA A 1 106 ? 20.089 3.676 -15.188 1.00 88.31 106 ALA A C 1
ATOM 826 O O . ALA A 1 106 ? 20.627 4.476 -15.956 1.00 88.31 106 ALA A O 1
ATOM 827 N N . TYR A 1 107 ? 20.212 2.354 -15.294 1.00 89.88 107 TYR A N 1
ATOM 828 C CA . TYR A 1 107 ? 21.016 1.698 -16.319 1.00 89.88 107 TYR A CA 1
ATOM 829 C C . TYR A 1 107 ? 20.152 0.726 -17.113 1.00 89.88 107 TYR A C 1
ATOM 831 O O . TYR A 1 107 ? 19.530 -0.179 -16.558 1.00 89.88 107 TYR A O 1
ATOM 839 N N . GLY A 1 108 ? 20.095 0.960 -18.419 1.00 87.12 108 GLY A N 1
ATOM 840 C CA . GLY A 1 108 ? 19.364 0.163 -19.388 1.00 87.12 108 GLY A CA 1
ATOM 841 C C . GLY A 1 108 ? 20.136 -1.065 -19.859 1.00 87.12 108 GLY A C 1
ATOM 842 O O . GLY A 1 108 ? 21.217 -1.385 -19.353 1.00 87.12 108 GLY A O 1
ATOM 843 N N . LYS A 1 109 ? 19.597 -1.741 -20.879 1.00 86.19 109 LYS A N 1
ATOM 844 C CA . LYS A 1 109 ? 20.277 -2.867 -21.532 1.00 86.19 109 LYS A CA 1
ATOM 845 C C . LYS A 1 109 ? 21.695 -2.475 -21.962 1.00 86.19 109 LYS A C 1
ATOM 847 O O . LYS A 1 109 ? 21.908 -1.376 -22.470 1.00 86.19 109 LYS A O 1
ATOM 852 N N . ASP A 1 110 ? 22.656 -3.368 -21.733 1.00 87.75 110 ASP A N 1
ATOM 853 C CA . ASP A 1 110 ? 24.072 -3.186 -22.088 1.00 87.75 110 ASP A CA 1
ATOM 854 C C . ASP A 1 110 ? 24.716 -1.902 -21.514 1.00 87.75 110 ASP A C 1
ATOM 856 O O . ASP A 1 110 ? 25.666 -1.363 -22.080 1.00 87.75 110 ASP A O 1
ATOM 860 N N . GLY A 1 111 ? 24.209 -1.397 -20.380 1.00 87.00 111 GLY A N 1
ATOM 861 C CA . GLY A 1 111 ? 24.726 -0.188 -19.728 1.00 87.00 111 GLY A CA 1
ATOM 862 C C . GLY A 1 111 ? 24.248 1.124 -20.358 1.00 87.00 111 GLY A C 1
ATOM 863 O O . GLY A 1 111 ? 24.825 2.172 -20.080 1.00 87.00 111 GLY A O 1
ATOM 864 N N . MET A 1 112 ? 23.206 1.087 -21.197 1.00 91.75 112 MET A N 1
ATOM 865 C CA . MET A 1 112 ? 22.584 2.280 -21.781 1.00 91.75 112 MET A CA 1
ATOM 866 C C . MET A 1 112 ? 22.183 3.294 -20.697 1.00 91.75 112 MET A C 1
ATOM 868 O O . MET A 1 112 ? 21.548 2.935 -19.710 1.00 91.75 112 MET A O 1
ATOM 872 N N . THR A 1 113 ? 22.478 4.577 -20.914 1.00 93.88 113 THR A N 1
ATOM 873 C CA . THR A 1 113 ? 22.049 5.683 -20.039 1.00 93.88 113 THR A CA 1
ATOM 874 C C . THR A 1 113 ? 21.202 6.694 -20.816 1.00 93.88 113 THR A C 1
ATOM 876 O O . THR A 1 113 ? 21.125 6.646 -22.045 1.00 93.88 113 THR A O 1
ATOM 879 N N . PHE A 1 114 ? 20.555 7.621 -20.106 1.00 95.19 114 PHE A N 1
ATOM 880 C CA . PHE A 1 114 ? 19.833 8.751 -20.706 1.00 95.19 114 PHE A CA 1
ATOM 881 C C . PHE A 1 114 ? 20.613 10.077 -20.630 1.00 95.19 114 PHE A C 1
ATOM 883 O O . PHE A 1 114 ? 20.050 11.134 -20.896 1.00 95.19 114 PHE A O 1
ATOM 890 N N . ALA A 1 115 ? 21.911 10.061 -20.298 1.00 95.44 115 ALA A N 1
ATOM 891 C CA . ALA A 1 115 ? 22.699 11.288 -20.115 1.00 95.44 115 ALA A CA 1
ATOM 892 C C . ALA A 1 115 ? 22.712 12.201 -21.350 1.00 95.44 115 ALA A C 1
ATOM 894 O O . ALA A 1 115 ? 22.639 13.421 -21.218 1.00 95.44 115 ALA A O 1
ATOM 895 N N . SER A 1 116 ? 22.746 11.625 -22.554 1.00 95.12 116 SER A N 1
ATOM 896 C CA . SER A 1 116 ? 22.721 12.381 -23.814 1.00 95.12 116 SER A CA 1
ATOM 897 C C . SER A 1 116 ? 21.439 13.193 -24.028 1.00 95.12 116 SER A C 1
ATOM 899 O O . SER A 1 116 ? 21.451 14.133 -24.819 1.00 95.12 116 SER A O 1
ATOM 901 N N . ILE A 1 117 ? 20.354 12.843 -23.333 1.00 95.44 117 ILE A N 1
ATOM 902 C CA . ILE A 1 117 ? 19.038 13.489 -23.424 1.00 95.44 117 ILE A CA 1
ATOM 903 C C . ILE A 1 117 ? 18.613 14.157 -22.105 1.00 95.44 117 ILE A C 1
ATOM 905 O O . ILE A 1 117 ? 17.481 14.612 -22.000 1.00 95.44 117 ILE A O 1
ATOM 909 N N . ASN A 1 118 ? 19.510 14.213 -21.115 1.00 95.81 118 ASN A N 1
ATOM 910 C CA . ASN A 1 118 ? 19.258 14.730 -19.767 1.00 95.81 118 ASN A CA 1
ATOM 911 C C . ASN A 1 118 ? 20.455 15.561 -19.269 1.00 95.81 118 ASN A C 1
ATOM 913 O O . ASN A 1 118 ? 21.032 15.290 -18.218 1.00 95.81 118 ASN A O 1
ATOM 917 N N . ASP A 1 119 ? 20.906 16.525 -20.076 1.00 94.62 119 ASP A N 1
ATOM 918 C CA . ASP A 1 119 ? 21.977 17.474 -19.724 1.00 94.62 119 ASP A CA 1
ATOM 919 C C . ASP A 1 119 ? 23.296 16.833 -19.243 1.00 94.62 119 ASP A C 1
ATOM 921 O O . ASP A 1 119 ? 24.004 17.365 -18.386 1.00 94.62 119 ASP A O 1
ATOM 925 N N . GLY A 1 120 ? 23.639 15.658 -19.774 1.00 94.06 120 GLY A N 1
ATOM 926 C CA . GLY A 1 120 ? 24.828 14.901 -19.375 1.00 94.06 120 GLY A CA 1
ATOM 927 C C . GLY A 1 120 ? 24.686 14.148 -18.047 1.00 94.06 120 GLY A C 1
ATOM 928 O O . GLY A 1 120 ? 25.658 13.548 -17.592 1.00 94.06 120 GLY A O 1
ATOM 929 N N . LYS A 1 121 ? 23.504 14.147 -17.420 1.00 94.75 121 LYS A N 1
ATOM 930 C CA . LYS A 1 121 ? 23.235 13.458 -16.152 1.00 94.75 121 LYS A CA 1
ATOM 931 C C . LYS A 1 121 ? 22.636 12.071 -16.382 1.00 94.75 121 LYS A C 1
ATOM 933 O O . LYS A 1 121 ? 21.576 11.921 -16.983 1.00 94.75 121 LYS A O 1
ATOM 938 N N . GLU A 1 122 ? 23.262 11.053 -15.800 1.00 94.06 122 GLU A N 1
ATOM 939 C CA . GLU A 1 122 ? 22.766 9.661 -15.773 1.00 94.06 122 GLU A CA 1
ATOM 940 C C . GLU A 1 122 ? 21.716 9.401 -14.677 1.00 94.06 122 GLU A C 1
ATOM 942 O O . GLU A 1 122 ? 21.353 8.258 -14.400 1.00 94.06 122 GLU A O 1
ATOM 947 N N . TYR A 1 123 ? 21.253 10.461 -14.017 1.00 95.12 123 TYR A N 1
ATOM 948 C CA . TYR A 1 123 ? 20.325 10.394 -12.899 1.00 95.12 123 TYR A CA 1
ATOM 949 C C . TYR A 1 123 ? 19.266 11.488 -12.986 1.00 95.12 123 TYR A C 1
ATOM 951 O O . TYR A 1 123 ? 19.469 12.533 -13.607 1.00 95.12 123 TYR A O 1
ATOM 959 N N . VAL A 1 124 ? 18.167 11.254 -12.281 1.00 96.06 124 VAL A N 1
ATOM 960 C CA . VAL A 1 124 ? 17.136 12.250 -11.970 1.00 96.06 124 VAL A CA 1
ATOM 961 C C . VAL A 1 124 ? 17.188 12.586 -10.481 1.00 96.06 124 VAL A C 1
ATOM 963 O O . VAL A 1 124 ? 17.666 11.778 -9.675 1.00 96.06 124 VAL A O 1
ATOM 966 N N . GLU A 1 125 ? 16.745 13.784 -10.104 1.00 96.12 125 GLU A N 1
ATOM 967 C CA . GLU A 1 125 ? 16.796 14.259 -8.719 1.00 96.12 125 GLU A CA 1
ATOM 968 C C . GLU A 1 125 ? 15.552 15.057 -8.311 1.00 96.12 125 GLU A C 1
ATOM 970 O O . GLU A 1 125 ? 14.995 15.803 -9.111 1.00 96.12 125 GLU A O 1
ATOM 975 N N . ASP A 1 126 ? 15.119 14.877 -7.063 1.00 94.31 126 ASP A N 1
ATOM 976 C CA . ASP A 1 126 ? 13.970 15.553 -6.459 1.00 94.31 126 ASP A CA 1
ATOM 977 C C . ASP A 1 126 ? 14.228 15.715 -4.955 1.00 94.31 126 ASP A C 1
ATOM 979 O O . ASP A 1 126 ? 14.393 14.739 -4.219 1.00 94.31 126 ASP A O 1
ATOM 983 N N . PHE A 1 127 ? 14.275 16.970 -4.509 1.00 94.50 127 PHE A N 1
ATOM 984 C CA . PHE A 1 127 ? 14.555 17.371 -3.128 1.00 94.50 127 PHE A CA 1
ATOM 985 C C . PHE A 1 127 ? 13.332 17.987 -2.434 1.00 94.50 127 PHE A C 1
ATOM 987 O O . PHE A 1 127 ? 13.468 18.646 -1.404 1.00 94.50 127 PHE A O 1
ATOM 994 N N . THR A 1 128 ? 12.127 17.793 -2.982 1.00 92.44 128 THR A N 1
ATOM 995 C CA . THR A 1 128 ? 10.891 18.415 -2.478 1.00 92.44 128 THR A CA 1
ATOM 996 C C . THR A 1 128 ? 10.613 18.052 -1.014 1.00 92.44 128 THR A C 1
ATOM 998 O O . THR A 1 128 ? 10.130 18.890 -0.255 1.00 92.44 128 THR A O 1
ATOM 1001 N N . TYR A 1 129 ? 10.934 16.823 -0.591 1.00 87.06 129 TYR A N 1
ATOM 1002 C CA . TYR A 1 129 ? 10.713 16.359 0.786 1.00 87.06 129 TYR A CA 1
ATOM 1003 C C . TYR A 1 129 ? 11.909 16.597 1.726 1.00 87.06 129 TYR A C 1
ATOM 1005 O O . TYR A 1 129 ? 11.725 16.843 2.917 1.00 87.06 129 TYR A O 1
ATOM 1013 N N . THR A 1 130 ? 13.143 16.496 1.222 1.00 89.12 130 THR A N 1
ATOM 1014 C CA . THR A 1 130 ? 14.371 16.701 2.006 1.00 89.12 130 THR A CA 1
ATOM 1015 C C . THR A 1 130 ? 15.501 17.222 1.124 1.00 89.12 130 THR A C 1
ATOM 1017 O O . THR A 1 130 ? 15.631 16.811 -0.026 1.00 89.12 130 THR A O 1
ATOM 1020 N N . GLY A 1 131 ? 16.355 18.084 1.683 1.00 91.44 131 GLY A N 1
ATOM 1021 C CA . GLY A 1 131 ? 17.570 18.570 1.018 1.00 91.44 131 GLY A CA 1
ATOM 1022 C C . GLY A 1 131 ? 18.749 17.590 1.067 1.00 91.44 131 GLY A C 1
ATOM 1023 O O . GLY A 1 131 ? 19.801 17.868 0.495 1.00 91.44 131 GLY A O 1
ATOM 1024 N N . GLU A 1 132 ? 18.612 16.457 1.762 1.00 91.25 132 GLU A N 1
ATOM 1025 C CA . GLU A 1 132 ? 19.650 15.425 1.807 1.00 91.25 132 GLU A CA 1
ATOM 1026 C C . GLU A 1 132 ? 19.780 14.694 0.467 1.00 91.25 132 GLU A C 1
ATOM 1028 O O . GLU A 1 132 ? 18.788 14.320 -0.158 1.00 91.25 132 GLU A O 1
ATOM 1033 N N . VAL A 1 133 ? 21.018 14.408 0.058 1.00 91.50 133 VAL A N 1
ATOM 1034 C CA . VAL A 1 133 ? 21.303 13.582 -1.121 1.00 91.50 133 VAL A CA 1
ATOM 1035 C C . VAL A 1 133 ? 21.284 12.106 -0.719 1.00 91.50 133 VAL A C 1
ATOM 1037 O O . VAL A 1 133 ? 22.201 11.621 -0.058 1.00 91.50 133 VAL A O 1
ATOM 1040 N N . ARG A 1 134 ? 20.244 11.383 -1.137 1.00 87.75 134 ARG A N 1
ATOM 1041 C CA . ARG A 1 134 ? 20.045 9.948 -0.912 1.00 87.75 134 ARG A CA 1
ATOM 1042 C C . ARG A 1 134 ? 20.017 9.244 -2.258 1.00 87.75 134 ARG A C 1
ATOM 1044 O O . ARG A 1 134 ? 19.098 9.458 -3.047 1.00 87.75 134 ARG A O 1
ATOM 1051 N N . ILE A 1 135 ? 21.055 8.457 -2.520 1.00 89.00 135 ILE A N 1
ATOM 1052 C CA . ILE A 1 135 ? 21.330 7.880 -3.837 1.00 89.00 135 ILE A CA 1
ATOM 1053 C C . ILE A 1 135 ? 20.846 6.434 -3.886 1.00 89.00 135 ILE A C 1
ATOM 1055 O O . ILE A 1 135 ? 21.122 5.656 -2.975 1.00 89.00 135 ILE A O 1
ATOM 1059 N N . SER A 1 136 ? 20.180 6.075 -4.980 1.00 86.81 136 SER A N 1
ATOM 1060 C CA . SER A 1 136 ? 19.884 4.688 -5.333 1.00 86.81 136 SER A CA 1
ATOM 1061 C C . SER A 1 136 ? 20.055 4.462 -6.835 1.00 86.81 136 SER A C 1
ATOM 1063 O O . SER A 1 136 ? 20.176 5.417 -7.609 1.00 86.81 136 SER A O 1
ATOM 1065 N N . THR A 1 137 ? 20.043 3.195 -7.237 1.00 87.12 137 THR A N 1
ATOM 1066 C CA . THR A 1 137 ? 20.157 2.759 -8.629 1.00 87.12 137 THR A CA 1
ATOM 1067 C C . THR A 1 137 ? 18.955 1.901 -8.999 1.00 87.12 137 THR A C 1
ATOM 1069 O O . THR A 1 137 ? 18.582 0.987 -8.265 1.00 87.12 137 THR A O 1
ATOM 1072 N N . LEU A 1 138 ? 18.365 2.190 -10.153 1.00 85.06 138 LEU A N 1
ATOM 1073 C CA . LEU A 1 138 ? 17.271 1.456 -10.766 1.00 85.06 138 LEU A CA 1
ATOM 1074 C C . LEU A 1 138 ? 17.816 0.577 -11.894 1.00 85.06 138 LEU A C 1
ATOM 1076 O O . LEU A 1 138 ? 18.476 1.063 -12.816 1.00 85.06 138 LEU A O 1
ATOM 1080 N N . ASP A 1 139 ? 17.528 -0.718 -11.821 1.00 82.81 139 ASP A N 1
ATOM 1081 C CA . ASP A 1 139 ? 17.813 -1.642 -12.915 1.00 82.81 139 ASP A CA 1
ATOM 1082 C C . ASP A 1 139 ? 16.728 -1.509 -13.993 1.00 82.81 139 ASP A C 1
ATOM 1084 O O . ASP A 1 139 ? 15.558 -1.832 -13.772 1.00 82.81 139 ASP A O 1
ATOM 1088 N N . CYS A 1 140 ? 17.134 -1.013 -15.160 1.00 84.88 140 CYS A N 1
ATOM 1089 C CA . CYS A 1 140 ? 16.306 -0.865 -16.349 1.00 84.88 140 CYS A CA 1
ATOM 1090 C C . CYS A 1 140 ? 16.812 -1.761 -17.488 1.00 84.88 140 CYS A C 1
ATOM 1092 O O . CYS A 1 140 ? 16.548 -1.467 -18.651 1.00 84.88 140 CYS A O 1
ATOM 1094 N N . SER A 1 141 ? 17.512 -2.862 -17.194 1.00 85.25 141 SER A N 1
ATOM 1095 C CA . SER A 1 141 ? 18.096 -3.787 -18.183 1.00 85.25 141 SER A CA 1
ATOM 1096 C C . SER A 1 141 ? 17.112 -4.313 -19.238 1.00 85.25 141 SER A C 1
ATOM 1098 O O . SER A 1 141 ? 17.520 -4.659 -20.347 1.00 85.25 141 SER A O 1
ATOM 1100 N N . ASN A 1 142 ? 15.811 -4.312 -18.937 1.00 83.00 142 ASN A N 1
ATOM 1101 C CA . ASN A 1 142 ? 14.758 -4.689 -19.881 1.00 83.00 142 ASN A CA 1
ATOM 1102 C C . ASN A 1 142 ? 14.404 -3.583 -20.892 1.00 83.00 142 ASN A C 1
ATOM 1104 O O . ASN A 1 142 ? 13.757 -3.882 -21.893 1.00 83.00 142 ASN A O 1
ATOM 1108 N N . PHE A 1 143 ? 14.805 -2.329 -20.661 1.00 84.12 143 PHE A N 1
ATOM 1109 C CA . PHE A 1 143 ? 14.560 -1.195 -21.553 1.00 84.12 143 PHE A CA 1
ATOM 1110 C C . PHE A 1 143 ? 15.644 -1.080 -22.624 1.00 84.12 143 PHE A C 1
ATOM 1112 O O . PHE A 1 143 ? 16.842 -1.157 -22.346 1.00 84.12 143 PHE A O 1
ATOM 1119 N N . THR A 1 144 ? 15.209 -0.795 -23.850 1.00 86.25 144 THR A N 1
ATOM 1120 C CA . THR A 1 144 ? 16.086 -0.557 -25.010 1.00 86.25 144 THR A CA 1
ATOM 1121 C C . THR A 1 144 ? 15.950 0.854 -25.591 1.00 86.25 144 THR A C 1
ATOM 1123 O O . THR A 1 144 ? 16.634 1.187 -26.555 1.00 86.25 144 THR A O 1
ATOM 1126 N N . ASN A 1 145 ? 15.083 1.700 -25.014 1.00 88.62 145 ASN A N 1
ATOM 1127 C CA . ASN A 1 145 ? 14.867 3.085 -25.438 1.00 88.62 145 ASN A CA 1
ATOM 1128 C C . ASN A 1 145 ? 15.179 4.074 -24.291 1.00 88.62 145 ASN A C 1
ATOM 1130 O O . ASN A 1 145 ? 14.503 4.021 -23.259 1.00 88.62 145 ASN A O 1
ATOM 1134 N N . PRO A 1 146 ? 16.137 5.009 -24.464 1.00 91.19 146 PRO A N 1
ATOM 1135 C CA . PRO A 1 146 ? 16.551 5.928 -23.404 1.00 91.19 146 PRO A CA 1
ATOM 1136 C C . PRO A 1 146 ? 15.475 6.956 -23.021 1.00 91.19 146 PRO A C 1
ATOM 1138 O O . PRO A 1 146 ? 15.389 7.317 -21.852 1.00 91.19 146 PRO A O 1
ATOM 1141 N N . TYR A 1 147 ? 14.612 7.388 -23.949 1.00 92.62 147 TYR A N 1
ATOM 1142 C CA . TYR A 1 147 ? 13.535 8.345 -23.649 1.00 92.62 147 TYR A CA 1
ATOM 1143 C C . TYR A 1 147 ? 12.474 7.735 -22.730 1.00 92.62 147 TYR A C 1
ATOM 1145 O O . TYR A 1 147 ? 12.070 8.343 -21.745 1.00 92.62 147 TYR A O 1
ATOM 1153 N N . GLN A 1 148 ? 12.055 6.501 -23.025 1.00 89.75 148 GLN A N 1
ATOM 1154 C CA . GLN A 1 148 ? 11.103 5.779 -22.177 1.00 89.75 148 GLN A CA 1
ATOM 1155 C C . GLN A 1 148 ? 11.724 5.396 -20.829 1.00 89.75 148 GLN A C 1
ATOM 1157 O O . GLN A 1 148 ? 11.019 5.345 -19.826 1.00 89.75 148 GLN A O 1
ATOM 1162 N N . MET A 1 149 ? 13.035 5.133 -20.801 1.00 91.06 149 MET A N 1
ATOM 1163 C CA . MET A 1 149 ? 13.769 4.874 -19.564 1.00 91.06 149 MET A CA 1
ATOM 1164 C C . MET A 1 149 ? 13.828 6.116 -18.671 1.00 91.06 149 MET A C 1
ATOM 1166 O O . MET A 1 149 ? 13.635 5.985 -17.465 1.00 91.06 149 MET A O 1
ATOM 1170 N N . LEU A 1 150 ? 14.058 7.306 -19.238 1.00 92.69 150 LEU A N 1
ATOM 1171 C CA . LEU A 1 150 ? 14.030 8.565 -18.491 1.00 92.69 150 LEU A CA 1
ATOM 1172 C C . LEU A 1 150 ? 12.649 8.794 -17.862 1.00 92.69 150 LEU A C 1
ATOM 1174 O O . LEU A 1 150 ? 12.560 8.907 -16.645 1.00 92.69 150 LEU A O 1
ATOM 1178 N N . GLU A 1 151 ? 11.581 8.727 -18.661 1.00 90.44 151 GLU A N 1
ATOM 1179 C CA . GLU A 1 151 ? 10.197 8.875 -18.180 1.00 90.44 151 GLU A CA 1
ATOM 1180 C C . GLU A 1 151 ? 9.862 7.861 -17.069 1.00 90.44 151 GLU A C 1
ATOM 1182 O O . GLU A 1 151 ? 9.254 8.195 -16.053 1.00 90.44 151 GLU A O 1
ATOM 1187 N N . TYR A 1 152 ? 10.287 6.604 -17.234 1.00 87.81 152 TYR A N 1
ATOM 1188 C CA . TYR A 1 152 ? 10.111 5.571 -16.215 1.00 87.81 152 TYR A CA 1
ATOM 1189 C C . TYR A 1 152 ? 10.889 5.884 -14.927 1.00 87.81 152 TYR A C 1
ATOM 1191 O O . TYR A 1 152 ? 10.380 5.680 -13.825 1.00 87.81 152 TYR A O 1
ATOM 1199 N N . THR A 1 153 ? 12.108 6.407 -15.048 1.00 90.44 153 THR A N 1
ATOM 1200 C CA . THR A 1 153 ? 12.949 6.757 -13.896 1.00 90.44 153 THR A CA 1
ATOM 1201 C C . THR A 1 153 ? 12.381 7.962 -13.143 1.00 90.44 153 THR A C 1
ATOM 1203 O O . THR A 1 153 ? 12.348 7.942 -11.915 1.00 90.44 153 THR A O 1
ATOM 1206 N N . GLU A 1 154 ? 11.868 8.973 -13.850 1.00 91.50 154 GLU A N 1
ATOM 1207 C CA . GLU A 1 154 ? 11.162 10.119 -13.259 1.00 91.50 154 GLU A CA 1
ATOM 1208 C C . GLU A 1 154 ? 9.906 9.675 -12.502 1.00 91.50 154 GLU A C 1
ATOM 1210 O O . GLU A 1 154 ? 9.706 10.062 -11.350 1.00 91.50 154 GLU A O 1
ATOM 1215 N N . MET A 1 155 ? 9.105 8.790 -13.109 1.00 87.56 155 MET A N 1
ATOM 1216 C CA . MET A 1 155 ? 7.936 8.188 -12.463 1.00 87.56 155 MET A CA 1
ATOM 1217 C C . MET A 1 155 ? 8.322 7.487 -11.151 1.00 87.56 155 MET A C 1
ATOM 1219 O O . MET A 1 155 ? 7.669 7.686 -10.128 1.00 87.56 155 MET A O 1
ATOM 1223 N N . ARG A 1 156 ? 9.409 6.703 -11.150 1.00 87.31 156 ARG A N 1
ATOM 1224 C CA . ARG A 1 156 ? 9.900 6.009 -9.947 1.00 87.31 156 ARG A CA 1
ATOM 1225 C C . ARG A 1 156 ? 10.461 6.945 -8.896 1.00 87.31 156 ARG A C 1
ATOM 1227 O O . ARG A 1 156 ? 10.196 6.757 -7.710 1.00 87.31 156 ARG A O 1
ATOM 1234 N N . LEU A 1 157 ? 11.197 7.972 -9.302 1.00 89.38 157 LEU A N 1
ATOM 1235 C CA . LEU A 1 157 ? 11.700 8.963 -8.364 1.00 89.38 157 LEU A CA 1
ATOM 1236 C C . LEU A 1 157 ? 10.545 9.683 -7.654 1.00 89.38 157 LEU A C 1
ATOM 1238 O O . LEU A 1 157 ? 10.614 9.834 -6.440 1.00 89.38 157 LEU A O 1
ATOM 1242 N N . ALA A 1 158 ? 9.460 10.027 -8.354 1.00 87.88 158 ALA A N 1
ATOM 1243 C CA . ALA A 1 158 ? 8.277 10.654 -7.751 1.00 87.88 158 ALA A CA 1
ATOM 1244 C C . ALA A 1 158 ? 7.568 9.773 -6.692 1.00 87.88 158 ALA A C 1
ATOM 1246 O O . ALA A 1 158 ? 6.804 10.270 -5.850 1.00 87.88 158 ALA A O 1
ATOM 1247 N N . GLU A 1 159 ? 7.793 8.455 -6.724 1.00 81.81 159 GLU A N 1
ATOM 1248 C CA . GLU A 1 159 ? 7.362 7.512 -5.687 1.00 81.81 159 GLU A CA 1
ATOM 1249 C C . GLU A 1 159 ? 8.363 7.440 -4.527 1.00 81.81 159 GLU A C 1
ATOM 1251 O O . GLU A 1 159 ? 7.948 7.388 -3.370 1.00 81.81 159 GLU A O 1
ATOM 1256 N N . TYR A 1 160 ? 9.667 7.443 -4.821 1.00 83.81 160 TYR A N 1
ATOM 1257 C CA . TYR A 1 160 ? 10.733 7.237 -3.834 1.00 83.81 160 TYR A CA 1
ATOM 1258 C C . TYR A 1 160 ? 11.172 8.515 -3.106 1.00 83.81 160 TYR A C 1
ATOM 1260 O O . TYR A 1 160 ? 11.741 8.425 -2.020 1.00 83.81 160 TYR A O 1
ATOM 1268 N N . CYS A 1 161 ? 10.912 9.701 -3.663 1.00 85.88 161 CYS A N 1
ATOM 1269 C CA . CYS A 1 161 ? 11.335 10.993 -3.109 1.00 85.88 161 CYS A CA 1
ATOM 1270 C C . CYS A 1 161 ? 10.500 11.466 -1.914 1.00 85.88 161 CYS A C 1
ATOM 1272 O O . CYS A 1 161 ? 10.765 12.527 -1.350 1.00 85.88 161 CYS A O 1
ATOM 1274 N N . LYS A 1 162 ? 9.507 10.676 -1.496 1.00 84.94 162 LYS A N 1
ATOM 1275 C CA . LYS A 1 162 ? 8.617 10.951 -0.366 1.00 84.94 162 LYS A CA 1
ATOM 1276 C C . LYS A 1 162 ? 8.552 9.748 0.582 1.00 84.94 162 LYS A C 1
ATOM 1278 O O . LYS A 1 162 ? 8.730 8.610 0.148 1.00 84.94 162 LYS A O 1
ATOM 1283 N N . PRO A 1 163 ? 8.312 9.970 1.883 1.00 81.75 163 PRO A N 1
ATOM 1284 C CA . PRO A 1 163 ? 8.186 8.890 2.849 1.00 81.75 163 PRO A CA 1
ATOM 1285 C C . PRO A 1 163 ? 6.979 8.020 2.516 1.00 81.75 163 PRO A C 1
ATOM 1287 O O . PRO A 1 163 ? 5.932 8.515 2.087 1.00 81.75 163 PRO A O 1
ATOM 1290 N N . ARG A 1 164 ? 7.092 6.726 2.809 1.00 76.75 164 ARG A N 1
ATOM 1291 C CA . ARG A 1 164 ? 5.928 5.842 2.814 1.00 76.75 164 ARG A CA 1
ATOM 1292 C C . ARG A 1 164 ? 5.169 6.085 4.111 1.00 76.75 164 ARG A C 1
ATOM 1294 O O . ARG A 1 164 ? 5.717 5.890 5.195 1.00 76.75 164 ARG A O 1
ATOM 1301 N N . VAL A 1 165 ? 3.931 6.557 3.994 1.00 78.25 165 VAL A N 1
ATOM 1302 C CA . VAL A 1 165 ? 3.050 6.802 5.139 1.00 78.25 165 VAL A CA 1
ATOM 1303 C C . VAL A 1 165 ? 1.911 5.801 5.078 1.00 78.25 165 VAL A C 1
ATOM 1305 O O . VAL A 1 165 ? 1.096 5.838 4.155 1.00 78.25 165 VAL A O 1
ATOM 1308 N N . SER A 1 166 ? 1.856 4.926 6.074 1.00 78.56 166 SER A N 1
ATOM 1309 C CA . SER A 1 166 ? 0.759 3.989 6.268 1.00 78.56 166 SER A CA 1
ATOM 1310 C C . SER A 1 166 ? 0.051 4.263 7.589 1.00 78.56 166 SER A C 1
ATOM 1312 O O . SER A 1 166 ? 0.628 4.768 8.555 1.00 78.56 166 SER A O 1
ATOM 1314 N N . TYR A 1 167 ? -1.235 3.950 7.599 1.00 81.62 167 TYR A N 1
ATOM 1315 C CA . TYR A 1 167 ? -2.103 4.008 8.755 1.00 81.62 167 TYR A CA 1
ATOM 1316 C C . TYR A 1 167 ? -2.672 2.615 8.963 1.00 81.62 167 TYR A C 1
ATOM 1318 O O . TYR A 1 167 ? -3.372 2.087 8.100 1.00 81.62 167 TYR A O 1
ATOM 1326 N N . VAL A 1 168 ? -2.371 2.011 10.102 1.00 82.88 168 VAL A N 1
ATOM 1327 C CA . VAL A 1 168 ? -3.023 0.774 10.513 1.00 82.88 168 VAL A CA 1
ATOM 1328 C C . VAL A 1 168 ? -4.105 1.145 11.500 1.00 82.88 168 VAL A C 1
ATOM 1330 O O . VAL A 1 168 ? -3.829 1.827 12.482 1.00 82.88 168 VAL A O 1
ATOM 1333 N N . LEU A 1 169 ? -5.340 0.733 11.237 1.00 83.56 169 LEU A N 1
ATOM 1334 C CA . LEU A 1 169 ? -6.448 1.053 12.118 1.00 83.56 169 LEU A CA 1
ATOM 1335 C C . LEU A 1 169 ? -7.331 -0.150 12.414 1.00 83.56 169 LEU A C 1
ATOM 1337 O O . LEU A 1 169 ? -7.543 -1.024 11.574 1.00 83.56 169 LEU A O 1
ATOM 1341 N N . SER A 1 170 ? -7.864 -0.172 13.630 1.00 82.25 170 SER A N 1
ATOM 1342 C CA . SER A 1 170 ? -8.924 -1.089 14.036 1.00 82.25 170 SER A CA 1
ATOM 1343 C C . SER A 1 170 ? -10.236 -0.324 14.008 1.00 82.25 170 SER A C 1
ATOM 1345 O O . SER A 1 170 ? -10.366 0.715 14.662 1.00 82.25 170 SER A O 1
ATOM 1347 N N . ALA A 1 171 ? -11.203 -0.806 13.232 1.00 76.69 171 ALA A N 1
ATOM 1348 C CA . ALA A 1 171 ? -12.484 -0.134 13.093 1.00 76.69 171 ALA A CA 1
ATOM 1349 C C . ALA A 1 171 ? -13.655 -1.103 12.969 1.00 76.69 171 ALA A C 1
ATOM 1351 O O . ALA A 1 171 ? -13.550 -2.211 12.442 1.00 76.69 171 ALA A O 1
ATOM 1352 N N . MET A 1 172 ? -14.808 -0.651 13.453 1.00 77.12 172 MET A N 1
ATOM 1353 C CA . MET A 1 172 ? -16.066 -1.357 13.264 1.00 77.12 172 MET A CA 1
ATOM 1354 C C . MET A 1 172 ? -16.598 -1.092 11.854 1.00 77.12 172 MET A C 1
ATOM 1356 O O . MET A 1 172 ? -16.726 0.059 11.433 1.00 77.12 172 MET A O 1
ATOM 1360 N N . ASP A 1 173 ? -16.935 -2.162 11.138 1.00 76.69 173 ASP A N 1
ATOM 1361 C CA . ASP A 1 173 ? -17.642 -2.059 9.866 1.00 76.69 173 ASP A CA 1
ATOM 1362 C C . ASP A 1 173 ? -19.113 -1.702 10.124 1.00 76.69 173 ASP A C 1
ATOM 1364 O O . ASP A 1 173 ? -19.909 -2.551 10.531 1.00 76.69 173 ASP A O 1
ATOM 1368 N N . LEU A 1 174 ? -19.455 -0.426 9.931 1.00 73.75 174 LEU A N 1
ATOM 1369 C CA . LEU A 1 174 ? -20.815 0.079 10.130 1.00 73.75 174 LEU A CA 1
ATOM 1370 C C . LEU A 1 174 ? -21.757 -0.293 8.986 1.00 73.75 174 LEU A C 1
ATOM 1372 O O . LEU A 1 174 ? -22.964 -0.279 9.197 1.00 73.75 174 LEU A O 1
ATOM 1376 N N . SER A 1 175 ? -21.242 -0.659 7.808 1.00 69.81 175 SER A N 1
ATOM 1377 C CA . SER A 1 175 ? -22.079 -0.953 6.635 1.00 69.81 175 SER A CA 1
ATOM 1378 C C . SER A 1 175 ? -23.013 -2.153 6.842 1.00 69.81 175 SER A C 1
ATOM 1380 O O . SER A 1 175 ? -24.017 -2.294 6.148 1.00 69.81 175 SER A O 1
ATOM 1382 N N . ALA A 1 176 ? -22.713 -2.998 7.832 1.00 70.19 176 ALA A N 1
ATOM 1383 C CA . ALA A 1 176 ? -23.549 -4.121 8.242 1.00 70.19 176 ALA A CA 1
ATOM 1384 C C . ALA A 1 176 ? -24.735 -3.723 9.146 1.00 70.19 176 ALA A C 1
ATOM 1386 O O . ALA A 1 176 ? -25.596 -4.560 9.421 1.00 70.19 176 ALA A O 1
ATOM 1387 N N . LEU A 1 177 ? -24.782 -2.481 9.640 1.00 69.88 177 LEU A N 1
ATOM 1388 C CA . LEU A 1 177 ? -25.860 -1.974 10.486 1.00 69.88 177 LEU A CA 1
ATOM 1389 C C . LEU A 1 177 ? -26.918 -1.264 9.637 1.00 69.88 177 LEU A C 1
ATOM 1391 O O . LEU A 1 177 ? -26.605 -0.434 8.785 1.00 69.88 177 LEU A O 1
ATOM 1395 N N . THR A 1 178 ? -28.189 -1.546 9.917 1.00 71.94 178 THR A N 1
ATOM 1396 C CA . THR A 1 178 ? -29.323 -0.906 9.242 1.00 71.94 178 THR A CA 1
ATOM 1397 C C . THR A 1 178 ? -29.272 0.617 9.410 1.00 71.94 178 THR A C 1
ATOM 1399 O O . THR A 1 178 ? -29.159 1.107 10.535 1.00 71.94 178 THR A O 1
ATOM 1402 N N . GLY A 1 179 ? -29.383 1.366 8.309 1.00 70.56 179 GLY A N 1
ATOM 1403 C CA . GLY A 1 179 ? -29.311 2.833 8.291 1.00 70.56 179 GLY A CA 1
ATOM 1404 C C . GLY A 1 179 ? -27.903 3.421 8.109 1.00 70.56 179 GLY A C 1
ATOM 1405 O O . GLY A 1 179 ? -27.765 4.645 8.033 1.00 70.56 179 GLY A O 1
ATOM 1406 N N . TYR A 1 180 ? -26.865 2.582 8.020 1.00 72.25 180 TYR A N 1
ATOM 1407 C CA . TYR A 1 180 ? -25.472 2.980 7.773 1.00 72.25 180 TYR A CA 1
ATOM 1408 C C . TYR A 1 180 ? -24.935 2.470 6.427 1.00 72.25 180 TYR A C 1
ATOM 1410 O O . TYR A 1 180 ? -23.729 2.356 6.227 1.00 72.25 180 TYR A O 1
ATOM 1418 N N . GLU A 1 181 ? -25.810 2.204 5.459 1.00 76.62 181 GLU A N 1
ATOM 1419 C CA . GLU A 1 181 ? -25.440 1.659 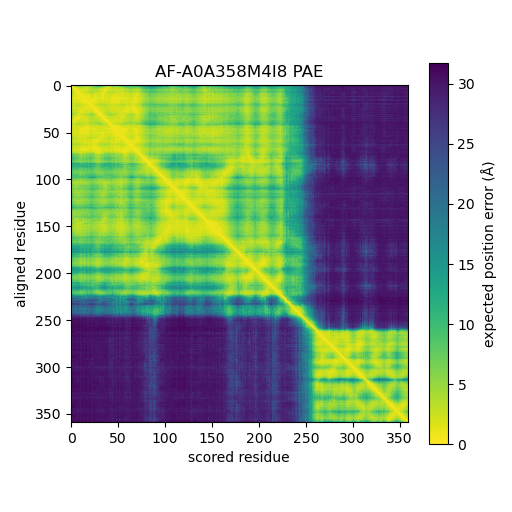4.145 1.00 76.62 181 GLU A CA 1
ATOM 1420 C C . GLU A 1 181 ? -24.511 2.601 3.354 1.00 76.62 181 GLU A C 1
ATOM 1422 O O . GLU A 1 181 ? -23.730 2.159 2.516 1.00 76.62 181 GLU A O 1
ATOM 1427 N N . HIS A 1 182 ? -24.563 3.903 3.649 1.00 75.88 182 HIS A N 1
ATOM 1428 C CA . HIS A 1 182 ? -23.690 4.931 3.075 1.00 75.88 182 HIS A CA 1
ATOM 1429 C C . HIS A 1 182 ? -22.240 4.878 3.591 1.00 75.88 182 HIS A C 1
ATOM 1431 O O . HIS A 1 182 ? -21.381 5.553 3.039 1.00 75.88 182 HIS A O 1
ATOM 1437 N N . GLU A 1 183 ? -21.955 4.087 4.629 1.00 77.50 183 GLU A N 1
ATOM 1438 C CA . GLU A 1 183 ? -20.599 3.840 5.144 1.00 77.50 183 GLU A CA 1
ATOM 1439 C C . GLU A 1 183 ? -19.945 2.617 4.480 1.00 77.50 183 GLU A C 1
ATOM 1441 O O . GLU A 1 183 ? -18.943 2.104 4.977 1.00 77.50 183 GLU A O 1
ATOM 1446 N N . ALA A 1 184 ? -20.522 2.098 3.393 1.00 80.19 184 ALA A N 1
ATOM 1447 C CA . ALA A 1 184 ? -19.962 0.975 2.654 1.00 80.19 184 ALA A CA 1
ATOM 1448 C C . ALA A 1 184 ? -18.659 1.360 1.939 1.00 80.19 184 ALA A C 1
ATOM 1450 O O . ALA A 1 184 ? -18.556 2.411 1.312 1.00 80.19 184 ALA A O 1
ATOM 1451 N N . TRP A 1 185 ? -17.677 0.464 1.998 1.00 87.75 185 TRP A N 1
ATOM 1452 C CA . TRP A 1 185 ? -16.378 0.611 1.345 1.00 87.75 185 TRP A CA 1
ATOM 1453 C C . TRP A 1 185 ? -15.859 -0.759 0.894 1.00 87.75 185 TRP A C 1
ATOM 1455 O O . TRP A 1 185 ? -16.209 -1.804 1.452 1.00 87.75 185 TRP A O 1
ATOM 1465 N N . ALA A 1 186 ? -14.995 -0.752 -0.114 1.00 87.25 186 ALA A N 1
ATOM 1466 C CA . ALA A 1 186 ? -14.327 -1.923 -0.657 1.00 87.25 186 ALA A CA 1
ATOM 1467 C C . ALA A 1 186 ? -12.798 -1.787 -0.598 1.00 87.25 186 ALA A C 1
ATOM 1469 O O . ALA A 1 186 ? -12.236 -0.719 -0.349 1.00 87.25 186 ALA A O 1
ATOM 1470 N N . LEU A 1 187 ? -12.101 -2.903 -0.831 1.00 87.06 187 LEU A N 1
ATOM 1471 C CA . LEU A 1 187 ? -10.654 -2.876 -1.026 1.00 87.06 187 LEU A CA 1
ATOM 1472 C C . LEU A 1 187 ? -10.329 -1.993 -2.239 1.00 87.06 187 LEU A C 1
ATOM 1474 O O . LEU A 1 187 ? -10.895 -2.188 -3.311 1.00 87.06 187 LEU A O 1
ATOM 1478 N N . GLY A 1 188 ? -9.402 -1.057 -2.067 1.00 85.81 188 GLY A N 1
ATOM 1479 C CA . GLY A 1 188 ? -9.018 -0.097 -3.092 1.00 85.81 188 GLY A CA 1
ATOM 1480 C C . GLY A 1 188 ? -9.761 1.240 -3.028 1.00 85.81 188 GLY A C 1
ATOM 1481 O O . GLY A 1 188 ? -9.292 2.189 -3.653 1.00 85.81 188 GLY A O 1
ATOM 1482 N N . ASP A 1 189 ? -10.837 1.366 -2.248 1.00 89.06 189 ASP A N 1
ATOM 1483 C CA . ASP A 1 189 ? -11.554 2.636 -2.110 1.00 89.06 189 ASP A CA 1
ATOM 1484 C C . ASP A 1 189 ? -10.756 3.675 -1.314 1.00 89.06 189 ASP A C 1
ATOM 1486 O O . ASP A 1 189 ? -9.944 3.346 -0.443 1.00 89.06 189 ASP A O 1
ATOM 1490 N N . ILE A 1 190 ? -11.016 4.951 -1.600 1.00 89.25 190 ILE A N 1
ATOM 1491 C CA . ILE A 1 190 ? -10.601 6.073 -0.759 1.00 89.25 190 ILE A CA 1
ATOM 1492 C C . ILE A 1 190 ? -11.625 6.223 0.365 1.00 89.25 190 ILE A C 1
ATOM 1494 O O . ILE A 1 190 ? -12.836 6.247 0.130 1.00 89.25 190 ILE A O 1
ATOM 1498 N N . VAL A 1 191 ? -11.113 6.328 1.586 1.00 90.12 191 VAL A N 1
ATOM 1499 C CA . VAL A 1 191 ? -11.872 6.542 2.819 1.00 90.12 191 VAL A CA 1
ATOM 1500 C C . VAL A 1 191 ? -11.298 7.743 3.564 1.00 90.12 191 VAL A C 1
ATOM 1502 O O . VAL A 1 191 ? -10.142 8.130 3.359 1.00 90.12 191 VAL A O 1
ATOM 1505 N N . THR A 1 192 ? -12.102 8.340 4.438 1.00 89.56 192 THR A N 1
ATOM 1506 C CA . THR A 1 192 ? -11.666 9.443 5.301 1.00 89.56 192 THR A CA 1
ATOM 1507 C C . THR A 1 192 ? -11.410 8.921 6.706 1.00 89.56 192 THR A C 1
ATOM 1509 O O . THR A 1 192 ? -12.240 8.205 7.264 1.00 89.56 192 THR A O 1
ATOM 1512 N N . VAL A 1 193 ? -10.274 9.294 7.289 1.00 87.31 193 VAL A N 1
ATOM 1513 C CA . VAL A 1 193 ? -9.959 9.053 8.697 1.00 87.31 193 VAL A CA 1
ATOM 1514 C C . VAL A 1 193 ? -9.862 10.388 9.413 1.00 87.31 193 VAL A C 1
ATOM 1516 O O . VAL A 1 193 ? -9.102 11.256 8.983 1.00 87.31 193 VAL A O 1
ATOM 1519 N N . ASP A 1 194 ? -10.630 10.538 10.488 1.00 84.69 194 ASP A N 1
ATOM 1520 C CA . ASP A 1 194 ? -10.692 11.755 11.296 1.00 84.69 194 ASP A CA 1
ATOM 1521 C C . ASP A 1 194 ? -10.490 11.430 12.781 1.00 84.69 194 ASP A C 1
ATOM 1523 O O . ASP A 1 194 ? -11.322 10.792 13.430 1.00 84.69 194 ASP A O 1
ATOM 1527 N N . ASP A 1 195 ? -9.374 11.883 13.333 1.00 79.62 195 ASP A N 1
ATOM 1528 C CA . ASP A 1 195 ? -9.091 11.830 14.759 1.00 79.62 195 ASP A CA 1
ATOM 1529 C C . ASP A 1 195 ? -8.866 13.253 15.273 1.00 79.62 195 ASP A C 1
ATOM 1531 O O . ASP A 1 195 ? -7.843 13.893 15.013 1.00 79.62 195 ASP A O 1
ATOM 1535 N N . LYS A 1 196 ? -9.870 13.760 15.993 1.00 77.50 196 LYS A N 1
ATOM 1536 C CA . LYS A 1 196 ? -9.872 15.125 16.526 1.00 77.50 196 LYS A CA 1
ATOM 1537 C C . LYS A 1 196 ? -8.873 15.315 17.659 1.00 77.50 196 LYS A C 1
ATOM 1539 O O . LYS A 1 196 ? -8.342 16.414 17.793 1.00 77.50 196 LYS A O 1
ATOM 1544 N N . ASP A 1 197 ? -8.603 14.271 18.437 1.00 75.81 197 ASP A N 1
ATOM 1545 C CA . ASP A 1 197 ? -7.692 14.348 19.577 1.00 75.81 197 ASP A CA 1
ATOM 1546 C C . ASP A 1 197 ? -6.232 14.354 19.084 1.00 75.81 197 ASP A C 1
ATOM 1548 O O . ASP A 1 197 ? -5.380 15.024 19.668 1.00 75.81 197 ASP A O 1
ATOM 1552 N N . LEU A 1 198 ? -5.958 13.703 17.946 1.00 73.50 198 LEU A N 1
ATOM 1553 C CA . LEU A 1 198 ? -4.661 13.730 17.254 1.00 73.50 198 LEU A CA 1
ATOM 1554 C C . LEU A 1 198 ? -4.525 14.846 16.200 1.00 73.50 198 LEU A C 1
ATOM 1556 O O . LEU A 1 198 ? -3.478 14.948 15.556 1.00 73.50 198 LEU A O 1
ATOM 1560 N N . ASN A 1 199 ? -5.559 15.674 16.004 1.00 81.06 199 ASN A N 1
ATOM 1561 C CA . ASN A 1 199 ? -5.645 16.682 14.937 1.00 81.06 199 ASN A CA 1
ATOM 1562 C C . ASN A 1 199 ? -5.272 16.110 13.549 1.00 81.06 199 ASN A C 1
ATOM 1564 O O . ASN A 1 199 ? -4.548 16.728 12.761 1.00 81.06 199 ASN A O 1
ATOM 1568 N N . LEU A 1 200 ? -5.739 14.891 13.276 1.00 80.06 200 LEU A N 1
ATOM 1569 C CA . LEU A 1 200 ? -5.440 14.122 12.078 1.00 80.06 200 LEU A CA 1
ATOM 1570 C C . LEU A 1 200 ? -6.708 13.995 11.234 1.00 80.06 200 LEU A C 1
ATOM 1572 O O . LEU A 1 200 ? -7.657 13.337 11.640 1.00 80.06 200 LEU A O 1
ATOM 1576 N N . SER A 1 201 ? -6.691 14.563 10.031 1.00 86.31 201 SER A N 1
ATOM 1577 C CA . SER A 1 201 ? -7.755 14.375 9.043 1.00 86.31 201 SER A CA 1
ATOM 1578 C C . SER A 1 201 ? -7.123 14.027 7.702 1.00 86.31 201 SER A C 1
ATOM 1580 O O . SER A 1 201 ? -6.391 14.830 7.119 1.00 86.31 201 SER A O 1
ATOM 1582 N N . VAL A 1 202 ? -7.318 12.791 7.250 1.00 86.12 202 VAL A N 1
ATOM 1583 C CA . VAL A 1 202 ? -6.621 12.233 6.086 1.00 86.12 202 VAL A CA 1
ATOM 1584 C C . VAL A 1 202 ? -7.578 11.424 5.224 1.00 86.12 202 VAL A C 1
ATOM 1586 O O . VAL A 1 202 ? -8.287 10.543 5.703 1.00 8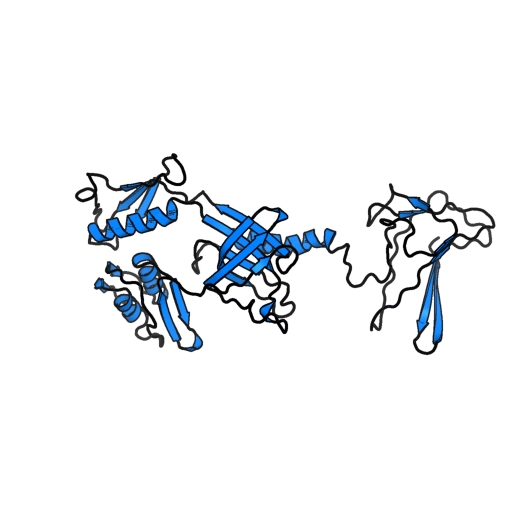6.12 202 VAL A O 1
ATOM 1589 N N . LYS A 1 203 ? -7.545 11.695 3.917 1.00 89.19 203 LYS A N 1
ATOM 1590 C CA . LYS A 1 203 ? -8.110 10.814 2.897 1.00 89.19 203 LYS A CA 1
ATOM 1591 C C . LYS A 1 203 ? -7.033 9.863 2.409 1.00 89.19 203 LYS A C 1
ATOM 1593 O O . LYS A 1 203 ? -5.977 10.300 1.954 1.00 89.19 203 LYS A O 1
ATOM 1598 N N . THR A 1 204 ? -7.289 8.571 2.515 1.00 87.00 204 THR A N 1
ATOM 1599 C CA . THR A 1 204 ? -6.318 7.540 2.152 1.00 87.00 204 THR A CA 1
ATOM 1600 C C . THR A 1 204 ? -7.031 6.293 1.649 1.00 87.00 204 THR A C 1
ATOM 1602 O O . THR A 1 204 ? -8.246 6.157 1.781 1.00 87.00 204 THR A O 1
ATOM 1605 N N . ARG A 1 205 ? -6.280 5.401 1.014 1.00 88.31 205 ARG A N 1
ATOM 1606 C CA . ARG A 1 205 ? -6.818 4.245 0.311 1.00 88.31 205 ARG A CA 1
ATOM 1607 C C . ARG A 1 205 ? -6.788 2.997 1.180 1.00 88.31 205 ARG A C 1
ATOM 1609 O O . ARG A 1 205 ? -5.782 2.741 1.837 1.00 88.31 205 ARG A O 1
ATOM 1616 N N . VAL A 1 206 ? -7.846 2.189 1.126 1.00 88.62 206 VAL A N 1
ATOM 1617 C CA . VAL A 1 206 ? -7.896 0.869 1.768 1.00 88.62 206 VAL A CA 1
ATOM 1618 C C . VAL A 1 206 ? -7.047 -0.115 0.971 1.00 88.62 206 VAL A C 1
ATOM 1620 O O . VAL A 1 206 ? -7.418 -0.505 -0.134 1.00 88.62 206 VAL A O 1
ATOM 1623 N N . VAL A 1 207 ? -5.914 -0.540 1.526 1.00 84.69 207 VAL A N 1
ATOM 1624 C CA . VAL A 1 207 ? -4.980 -1.457 0.846 1.00 84.69 207 VAL A CA 1
ATOM 1625 C C . VAL A 1 207 ? -5.035 -2.880 1.389 1.00 84.69 207 VAL A C 1
ATOM 1627 O O . VAL A 1 207 ? -4.634 -3.813 0.696 1.00 84.69 207 VAL A O 1
ATOM 1630 N N . ARG A 1 208 ? -5.567 -3.075 2.601 1.00 82.06 208 ARG A N 1
ATOM 1631 C CA . ARG A 1 208 ? -5.779 -4.404 3.183 1.00 82.06 208 ARG A CA 1
ATOM 1632 C C . ARG A 1 208 ? -6.943 -4.395 4.164 1.00 82.06 208 ARG A C 1
ATOM 1634 O O . ARG A 1 208 ? -7.159 -3.429 4.891 1.00 82.06 208 ARG A O 1
ATOM 1641 N N . ARG A 1 209 ? -7.649 -5.523 4.217 1.00 85.38 209 ARG A N 1
ATOM 1642 C CA . ARG A 1 209 ? -8.687 -5.819 5.206 1.00 85.38 209 ARG A CA 1
ATOM 1643 C C . ARG A 1 209 ? -8.429 -7.193 5.805 1.00 85.38 209 ARG A C 1
ATOM 1645 O O . ARG A 1 209 ? -8.286 -8.167 5.069 1.00 85.38 209 ARG A O 1
ATOM 1652 N N . GLN A 1 210 ? -8.450 -7.281 7.127 1.00 83.50 210 GLN A N 1
ATOM 1653 C CA . GLN A 1 210 ? -8.599 -8.538 7.847 1.00 83.50 210 GLN A CA 1
ATOM 1654 C C . GLN A 1 210 ? -9.989 -8.572 8.471 1.00 83.50 210 GLN A C 1
ATOM 1656 O O . GLN A 1 210 ? -10.299 -7.792 9.369 1.00 83.50 210 GLN A O 1
ATOM 1661 N N . TYR A 1 211 ? -10.839 -9.458 7.957 1.00 78.06 211 TYR A N 1
ATOM 1662 C CA . TYR A 1 211 ? -12.219 -9.586 8.406 1.00 78.06 211 TYR A CA 1
ATOM 1663 C C . TYR A 1 211 ? -12.370 -10.764 9.367 1.00 78.06 211 TYR A C 1
ATOM 1665 O O . TYR A 1 211 ? -12.031 -11.897 9.020 1.00 78.06 211 TYR A O 1
ATOM 1673 N N . ASN A 1 212 ? -12.894 -10.503 10.564 1.00 75.44 212 ASN A N 1
ATOM 1674 C CA . ASN A 1 212 ? -13.226 -11.547 11.524 1.00 75.44 212 ASN A CA 1
ATOM 1675 C C . ASN A 1 212 ? -14.688 -11.978 11.323 1.00 75.44 212 ASN A C 1
ATOM 1677 O O . ASN A 1 212 ? -15.610 -11.198 11.539 1.00 75.44 212 ASN A O 1
ATOM 1681 N N . LEU A 1 213 ? -14.883 -13.232 10.902 1.00 76.00 213 LEU A N 1
ATOM 1682 C CA . LEU A 1 213 ? -16.202 -13.798 10.597 1.00 76.00 213 LEU A CA 1
ATOM 1683 C C . LEU A 1 213 ? -17.097 -13.966 11.835 1.00 76.00 213 LEU A C 1
ATOM 1685 O O . LEU A 1 213 ? -18.316 -13.924 11.707 1.00 76.00 213 LEU A O 1
ATOM 1689 N N . GLN A 1 214 ? -16.511 -14.197 13.014 1.00 77.25 214 GLN A N 1
ATOM 1690 C CA . GLN A 1 214 ? -17.260 -14.381 14.264 1.00 77.25 214 GLN A CA 1
ATOM 1691 C C . GLN A 1 214 ? -17.524 -13.049 14.965 1.00 77.25 214 GLN A C 1
ATOM 1693 O O . GLN A 1 214 ? -18.586 -12.852 15.547 1.00 77.25 214 GLN A O 1
ATOM 1698 N N . GLU A 1 215 ? -16.562 -12.130 14.884 1.00 71.88 215 GLU A N 1
ATOM 1699 C CA . GLU A 1 215 ? -16.619 -10.812 15.510 1.00 71.88 215 GLU A CA 1
ATOM 1700 C C . GLU A 1 215 ? -16.380 -9.716 14.456 1.00 71.88 215 GLU A C 1
ATOM 1702 O O . GLU A 1 215 ? -15.296 -9.128 14.424 1.00 71.88 215 GLU A O 1
ATOM 1707 N N . PRO A 1 216 ? -17.365 -9.391 13.592 1.00 66.31 216 PRO A N 1
ATOM 1708 C CA . PRO A 1 216 ? -17.199 -8.397 12.521 1.00 66.31 216 PRO A CA 1
ATOM 1709 C C . PRO A 1 216 ? -16.702 -7.020 12.996 1.00 66.31 216 PRO A C 1
ATOM 1711 O O . PRO A 1 216 ? -16.041 -6.294 12.252 1.00 66.31 216 PRO A O 1
ATOM 1714 N N . TRP A 1 217 ? -16.958 -6.675 14.261 1.00 68.12 217 TRP A N 1
ATOM 1715 C CA . TRP A 1 217 ? -16.477 -5.459 14.927 1.00 68.12 217 TRP A CA 1
ATOM 1716 C C . TRP A 1 217 ? -14.982 -5.467 15.303 1.00 68.12 217 TRP A C 1
ATOM 1718 O O . TRP A 1 217 ? -14.496 -4.486 15.874 1.00 68.12 217 TRP A O 1
ATOM 1728 N N . LYS A 1 218 ? -14.252 -6.556 15.036 1.00 71.06 218 LYS A N 1
ATOM 1729 C CA . LYS A 1 218 ? -12.784 -6.668 15.153 1.00 71.06 218 LYS A CA 1
ATOM 1730 C C . LYS A 1 218 ? -12.098 -6.643 13.784 1.00 71.06 218 LYS A C 1
ATOM 1732 O O . LYS A 1 218 ? -11.096 -7.319 13.562 1.00 71.06 218 LYS A O 1
ATOM 1737 N N . THR A 1 219 ? -12.672 -5.913 12.834 1.00 73.50 219 THR A N 1
ATOM 1738 C CA . THR A 1 219 ? -12.064 -5.748 11.515 1.00 73.50 219 THR A CA 1
ATOM 1739 C C . THR A 1 219 ? -10.852 -4.820 11.624 1.00 73.50 219 THR A C 1
ATOM 1741 O O . THR A 1 219 ? -10.944 -3.723 12.173 1.00 73.50 219 THR A O 1
ATOM 1744 N N . VAL A 1 220 ? -9.715 -5.262 11.085 1.00 81.50 220 VAL A N 1
ATOM 1745 C CA . VAL A 1 220 ? -8.483 -4.463 11.022 1.00 81.50 220 VAL A CA 1
ATOM 1746 C C . VAL A 1 220 ? -8.258 -4.032 9.579 1.00 81.50 220 VAL A C 1
ATOM 1748 O O . VAL A 1 220 ? -8.340 -4.852 8.657 1.00 81.50 220 VAL A O 1
ATOM 1751 N N . LEU A 1 221 ? -7.996 -2.743 9.386 1.00 82.00 221 LEU A N 1
ATOM 1752 C CA . LEU A 1 221 ? -7.801 -2.109 8.089 1.00 82.00 221 LEU A CA 1
ATOM 1753 C C . LEU A 1 221 ? -6.385 -1.545 7.989 1.00 82.00 221 LEU A C 1
ATOM 1755 O O . LEU A 1 221 ? -5.899 -0.874 8.897 1.00 82.00 221 LEU A O 1
ATOM 1759 N N . GLU A 1 222 ? -5.734 -1.805 6.859 1.00 80.94 222 GLU A N 1
ATOM 1760 C CA . GLU A 1 222 ? -4.524 -1.092 6.454 1.00 80.94 222 GLU A CA 1
ATOM 1761 C C . GLU A 1 222 ? -4.932 -0.043 5.441 1.00 80.94 222 GLU A C 1
ATOM 1763 O O . GLU A 1 222 ? -5.485 -0.368 4.382 1.00 80.94 222 GLU A O 1
ATOM 1768 N N . LEU A 1 223 ? -4.629 1.206 5.757 1.00 82.50 223 LEU A N 1
ATOM 1769 C CA . LEU A 1 223 ? -4.757 2.306 4.831 1.00 82.50 223 LEU A CA 1
ATOM 1770 C C . LEU A 1 223 ? -3.372 2.826 4.475 1.00 82.50 223 LEU A C 1
ATOM 1772 O O . LEU A 1 223 ? -2.512 2.993 5.335 1.00 82.50 223 LEU A O 1
ATOM 1776 N N . SER A 1 224 ? -3.131 3.100 3.204 1.00 75.12 224 SER A N 1
ATOM 1777 C CA . SER A 1 224 ? -1.809 3.529 2.757 1.00 75.12 224 SER A CA 1
ATOM 1778 C C . SER A 1 224 ? -1.916 4.408 1.528 1.00 75.12 224 SER A C 1
ATOM 1780 O O . SER A 1 224 ? -2.766 4.196 0.663 1.00 75.12 224 SER A O 1
ATOM 1782 N N . THR A 1 225 ? -1.020 5.388 1.438 1.00 64.31 225 THR A N 1
ATOM 1783 C CA . THR A 1 225 ? -0.866 6.199 0.226 1.00 64.31 225 THR A CA 1
ATOM 1784 C C . THR A 1 225 ? -0.183 5.429 -0.902 1.00 64.31 225 THR A C 1
ATOM 1786 O O . THR A 1 225 ? -0.321 5.801 -2.065 1.00 64.31 225 THR A O 1
ATOM 1789 N N . THR A 1 226 ? 0.517 4.340 -0.578 1.00 55.62 226 THR A N 1
ATOM 1790 C CA . THR A 1 226 ? 1.106 3.412 -1.546 1.00 55.62 226 THR A CA 1
ATOM 1791 C C . THR A 1 226 ? 0.369 2.081 -1.499 1.00 55.62 226 THR A C 1
ATOM 1793 O O . THR A 1 226 ? 0.278 1.463 -0.432 1.00 55.62 226 THR A O 1
ATOM 1796 N N . LEU A 1 227 ? -0.129 1.622 -2.648 1.00 53.06 227 LEU A N 1
ATOM 1797 C CA . LEU A 1 227 ? -0.621 0.255 -2.796 1.00 53.06 227 LEU A CA 1
ATOM 1798 C C . LEU A 1 227 ? 0.488 -0.727 -2.430 1.00 53.06 227 LEU A C 1
ATOM 1800 O O . LEU A 1 227 ? 1.621 -0.600 -2.887 1.00 53.06 227 LEU A O 1
ATOM 1804 N N . ARG A 1 228 ? 0.145 -1.701 -1.593 1.00 53.06 228 ARG A N 1
ATOM 1805 C CA . ARG A 1 228 ? 1.050 -2.779 -1.223 1.00 53.06 228 ARG A CA 1
ATOM 1806 C C . ARG A 1 228 ? 0.814 -3.956 -2.154 1.00 53.06 228 ARG A C 1
ATOM 1808 O O . ARG A 1 228 ? -0.311 -4.432 -2.285 1.00 53.06 228 ARG A O 1
ATOM 1815 N N . GLU A 1 229 ? 1.872 -4.433 -2.791 1.00 50.59 229 GLU A N 1
ATOM 1816 C CA . GLU A 1 229 ? 1.787 -5.570 -3.703 1.00 50.59 229 GLU A CA 1
ATOM 1817 C C . GLU A 1 229 ? 1.890 -6.898 -2.938 1.00 50.59 229 GLU A C 1
ATOM 1819 O O . GLU A 1 229 ? 2.477 -6.976 -1.855 1.00 50.59 229 GLU A O 1
ATOM 1824 N N . LEU A 1 230 ? 1.322 -7.970 -3.505 1.00 38.31 230 LEU A N 1
ATOM 1825 C CA . LEU A 1 230 ? 1.390 -9.343 -2.982 1.00 38.31 230 LEU A CA 1
ATOM 1826 C C . LEU A 1 230 ? 2.846 -9.861 -3.012 1.00 38.31 230 LEU A C 1
ATOM 1828 O O . LEU A 1 230 ? 3.233 -10.635 -3.888 1.00 38.31 230 LEU A O 1
ATOM 1832 N N . GLY A 1 231 ? 3.682 -9.397 -2.092 1.00 36.91 231 GLY A N 1
ATOM 1833 C CA . GLY A 1 231 ? 5.121 -9.667 -2.053 1.00 36.91 231 GLY A CA 1
ATOM 1834 C C . GLY A 1 231 ? 5.916 -8.674 -1.205 1.00 36.91 231 GLY A C 1
ATOM 1835 O O . GLY A 1 231 ? 7.031 -8.995 -0.802 1.00 36.91 231 GLY A O 1
ATOM 1836 N N . ASP A 1 232 ? 5.345 -7.509 -0.880 1.00 48.31 232 ASP A N 1
ATOM 1837 C CA . ASP A 1 232 ? 6.003 -6.519 -0.026 1.00 48.31 232 ASP A CA 1
ATOM 1838 C C . ASP A 1 232 ? 6.009 -6.997 1.438 1.00 48.31 232 ASP A C 1
ATOM 1840 O O . ASP A 1 232 ? 4.989 -6.944 2.135 1.00 48.31 232 ASP A O 1
ATOM 1844 N N . SER A 1 233 ? 7.172 -7.503 1.877 1.00 42.03 233 SER A N 1
ATOM 1845 C CA . SER A 1 233 ? 7.459 -8.131 3.179 1.00 42.03 233 SER A CA 1
ATOM 1846 C C . SER A 1 233 ? 6.569 -7.629 4.320 1.00 42.03 233 SER A C 1
ATOM 1848 O O . SER A 1 233 ? 6.656 -6.473 4.734 1.00 42.03 233 SER A O 1
ATOM 1850 N N . SER A 1 234 ? 5.725 -8.521 4.844 1.00 50.41 234 SER A N 1
ATOM 1851 C CA . SER A 1 234 ? 4.622 -8.280 5.788 1.00 50.41 234 SER A CA 1
ATOM 1852 C C . SER A 1 234 ? 5.038 -7.837 7.196 1.00 50.41 234 SER A C 1
ATOM 1854 O O . SER A 1 234 ? 4.192 -7.402 7.964 1.00 50.41 234 SER A O 1
ATOM 1856 N N . ALA A 1 235 ? 6.330 -7.858 7.533 1.00 51.50 235 ALA A N 1
ATOM 1857 C CA . ALA A 1 235 ? 6.801 -7.817 8.919 1.00 51.50 235 ALA A CA 1
ATOM 1858 C C . ALA A 1 235 ? 6.388 -6.578 9.741 1.00 51.50 235 ALA A C 1
ATOM 1860 O O . ALA A 1 235 ? 6.198 -6.701 10.946 1.00 51.50 235 ALA A O 1
ATOM 1861 N N . GLN A 1 236 ? 6.269 -5.387 9.142 1.00 55.25 236 GLN A N 1
ATOM 1862 C CA . GLN A 1 236 ? 5.786 -4.195 9.865 1.00 55.25 236 GLN A CA 1
ATOM 1863 C C . GLN A 1 236 ? 4.268 -4.216 10.071 1.00 55.25 236 GLN A C 1
ATOM 1865 O O . GLN A 1 236 ? 3.810 -3.785 11.119 1.00 55.25 236 GLN A O 1
ATOM 1870 N N . TRP A 1 237 ? 3.504 -4.752 9.113 1.00 59.44 237 TRP A N 1
ATOM 1871 C CA . TRP A 1 237 ? 2.065 -4.950 9.284 1.00 59.44 237 TRP A CA 1
ATOM 1872 C C . TRP A 1 237 ? 1.792 -6.060 10.275 1.00 59.44 237 TRP A C 1
ATOM 1874 O O . TRP A 1 237 ? 0.993 -5.854 11.162 1.00 59.44 237 TRP A O 1
ATOM 1884 N N . ASP A 1 238 ? 2.444 -7.216 10.146 1.00 60.50 238 ASP A N 1
ATOM 1885 C CA . ASP A 1 238 ? 2.227 -8.322 11.075 1.00 60.50 238 ASP A CA 1
ATOM 1886 C C . ASP A 1 238 ? 2.548 -7.852 12.492 1.00 60.50 238 ASP A C 1
ATOM 1888 O O . ASP A 1 238 ? 1.776 -8.112 13.393 1.00 60.50 238 ASP A O 1
ATOM 1892 N N . LYS A 1 239 ? 3.587 -7.024 12.672 1.00 61.03 239 LYS A N 1
ATOM 1893 C CA . LYS A 1 239 ? 3.845 -6.354 13.949 1.00 61.03 239 LYS A CA 1
ATOM 1894 C C . LYS A 1 239 ? 2.794 -5.329 14.337 1.00 61.03 239 LYS A C 1
ATOM 1896 O O . LYS A 1 239 ? 2.436 -5.338 15.493 1.00 61.03 239 LYS A O 1
ATOM 1901 N N . ALA A 1 240 ? 2.335 -4.442 13.460 1.00 5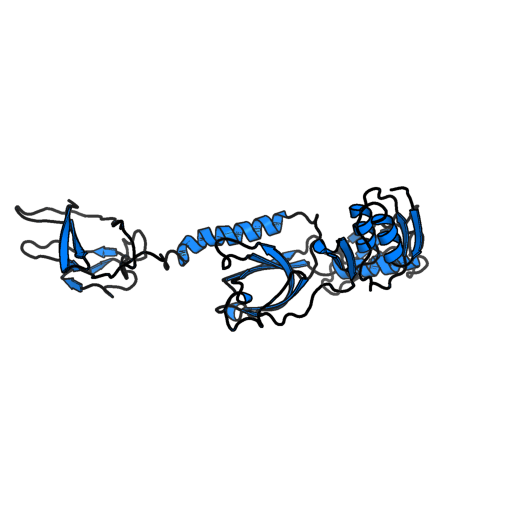8.66 240 ALA A N 1
ATOM 1902 C CA . ALA A 1 240 ? 1.335 -3.428 13.810 1.00 58.66 240 ALA A CA 1
ATOM 1903 C C . ALA A 1 240 ? -0.038 -4.060 14.073 1.00 58.66 240 ALA A C 1
ATOM 1905 O O . ALA A 1 240 ? -0.693 -3.736 15.045 1.00 58.66 240 ALA A O 1
ATOM 1906 N N . ALA A 1 241 ? -0.456 -5.027 13.263 1.00 59.09 241 ALA A N 1
ATOM 1907 C CA . ALA A 1 241 ? -1.663 -5.818 13.436 1.00 59.09 241 ALA A CA 1
ATOM 1908 C C . ALA A 1 241 ? -1.562 -6.744 14.648 1.00 59.09 241 ALA A C 1
ATOM 1910 O O . ALA A 1 241 ? -2.526 -6.808 15.396 1.00 59.09 241 ALA A O 1
ATOM 1911 N N . ASP A 1 242 ? -0.420 -7.394 14.902 1.00 60.72 242 ASP A N 1
ATOM 1912 C CA . ASP A 1 242 ? -0.186 -8.134 16.147 1.00 60.72 242 ASP A CA 1
ATOM 1913 C C . ASP A 1 242 ? -0.105 -7.178 17.323 1.00 60.72 242 ASP A C 1
ATOM 1915 O O . ASP A 1 242 ? -0.609 -7.511 18.376 1.00 60.72 242 ASP A O 1
ATOM 1919 N N . VAL A 1 243 ? 0.491 -5.993 17.190 1.00 62.81 243 VAL A N 1
ATOM 1920 C CA . VAL A 1 243 ? 0.509 -4.952 18.221 1.00 62.81 243 VAL A CA 1
ATOM 1921 C C . VAL A 1 243 ? -0.873 -4.392 18.406 1.00 62.81 243 VAL A C 1
ATOM 1923 O O . VAL A 1 243 ? -1.162 -4.072 19.523 1.00 62.81 243 VAL A O 1
ATOM 1926 N N . LEU A 1 244 ? -1.769 -4.320 17.433 1.00 58.91 244 LEU A N 1
ATOM 1927 C CA . LEU A 1 244 ? -3.136 -3.834 17.631 1.00 58.91 244 LEU A CA 1
ATOM 1928 C C . LEU A 1 244 ? -4.055 -4.948 18.137 1.00 58.91 244 LEU A C 1
ATOM 1930 O O . LEU A 1 244 ? -4.891 -4.699 18.995 1.00 58.91 244 LEU A O 1
ATOM 1934 N N . ALA A 1 245 ? -3.839 -6.188 17.700 1.00 55.59 245 ALA A N 1
ATOM 1935 C CA . ALA A 1 245 ? -4.478 -7.394 18.227 1.00 55.59 245 ALA A CA 1
ATOM 1936 C C . ALA A 1 245 ? -3.938 -7.791 19.616 1.00 55.59 245 ALA A C 1
ATOM 1938 O O . ALA A 1 245 ? -4.629 -8.455 20.383 1.00 55.59 245 ALA A O 1
ATOM 1939 N N . SER A 1 246 ? -2.711 -7.389 19.957 1.00 47.41 246 SER A N 1
ATOM 1940 C CA . SER A 1 246 ? -2.100 -7.502 21.290 1.00 47.41 246 SER A CA 1
ATOM 1941 C C . SER A 1 246 ? -2.200 -6.214 22.089 1.00 47.41 246 SER A C 1
ATOM 1943 O O . SER A 1 246 ? -2.140 -6.261 23.309 1.00 47.41 246 SER A O 1
ATOM 1945 N N . THR A 1 247 ? -2.478 -5.083 21.448 1.00 46.75 247 THR A N 1
ATOM 1946 C CA . THR A 1 247 ? -3.025 -3.903 22.103 1.00 46.75 247 THR A CA 1
ATOM 1947 C C . THR A 1 247 ? -4.429 -4.266 22.497 1.00 46.75 247 THR A C 1
ATOM 1949 O O . THR A 1 247 ? -4.720 -3.974 23.614 1.00 46.75 247 THR A O 1
ATOM 1952 N N . ASP A 1 248 ? -5.201 -5.099 21.796 1.00 42.25 248 ASP A N 1
ATOM 1953 C CA . ASP A 1 248 ? -6.388 -5.782 22.365 1.00 42.25 248 ASP A CA 1
ATOM 1954 C C . ASP A 1 248 ? -6.058 -6.636 23.635 1.00 42.25 248 ASP A C 1
ATOM 1956 O O . ASP A 1 248 ? -6.933 -6.950 24.445 1.00 42.25 248 ASP A O 1
ATOM 1960 N N . VAL A 1 249 ? -4.785 -7.005 23.862 1.00 42.12 249 VAL A N 1
ATOM 1961 C CA . VAL A 1 249 ? -4.270 -7.686 25.076 1.00 42.12 249 VAL A CA 1
ATOM 1962 C C . VAL A 1 249 ? -3.721 -6.685 26.122 1.00 42.12 249 VAL A C 1
ATOM 1964 O O . VAL A 1 249 ? -3.653 -7.034 27.300 1.00 42.12 249 VAL A O 1
ATOM 1967 N N . ILE A 1 250 ? -3.426 -5.434 25.741 1.00 39.16 250 ILE A N 1
ATOM 1968 C CA . ILE A 1 250 ? -3.093 -4.285 26.622 1.00 39.16 250 ILE A CA 1
ATOM 1969 C C . ILE A 1 250 ? -4.350 -3.440 26.942 1.00 39.16 250 ILE A C 1
ATOM 1971 O O . ILE A 1 250 ? -4.495 -2.893 28.027 1.00 39.16 250 ILE A O 1
ATOM 1975 N N . ASP A 1 251 ? -5.338 -3.472 26.064 1.00 39.41 251 ASP A N 1
ATOM 1976 C CA . ASP A 1 251 ? -6.718 -3.002 26.150 1.00 39.41 251 ASP A CA 1
ATOM 1977 C C . ASP A 1 251 ? -7.520 -3.989 26.999 1.00 39.41 251 ASP A C 1
ATOM 1979 O O . ASP A 1 251 ? -8.566 -3.686 27.543 1.00 39.41 251 ASP A O 1
ATOM 1983 N N . ARG A 1 252 ? -6.949 -5.160 27.293 1.00 37.66 252 ARG A N 1
ATOM 1984 C CA . ARG A 1 252 ? -7.349 -5.977 28.435 1.00 37.66 252 ARG A CA 1
ATOM 1985 C C . ARG A 1 252 ? -7.096 -5.301 29.783 1.00 37.66 252 ARG A C 1
ATOM 1987 O O . ARG A 1 252 ? -7.438 -5.931 30.777 1.00 37.66 252 ARG A O 1
ATOM 1994 N N . GLN A 1 253 ? -6.493 -4.110 29.850 1.00 37.66 253 GLN A N 1
ATOM 1995 C CA . GLN A 1 253 ? -6.384 -3.290 31.061 1.00 37.66 253 GLN A CA 1
ATOM 1996 C C . GLN A 1 253 ? -7.452 -2.175 31.092 1.00 37.66 253 GLN A C 1
ATOM 1998 O O . GLN A 1 253 ? -8.052 -1.986 32.143 1.00 37.66 253 GLN A O 1
ATOM 2003 N N . GLU A 1 254 ? -7.780 -1.539 29.957 1.00 36.03 254 GLU A N 1
ATOM 2004 C CA . GLU A 1 254 ? -8.806 -0.474 29.870 1.00 36.03 254 GLU A CA 1
ATOM 2005 C C . GLU A 1 254 ? -10.218 -1.018 29.534 1.00 36.03 254 GLU A C 1
ATOM 2007 O O . GLU A 1 254 ? -11.198 -0.656 30.179 1.00 36.03 254 GLU A O 1
ATOM 2012 N N . VAL A 1 255 ? -10.351 -2.036 28.677 1.00 37.16 255 VAL A N 1
ATOM 2013 C CA . VAL A 1 255 ? -11.553 -2.900 28.569 1.00 37.16 255 VAL A CA 1
ATOM 2014 C C . VAL A 1 255 ? -11.659 -3.869 29.758 1.00 37.16 255 VAL A C 1
ATOM 2016 O O . VAL A 1 255 ? -12.712 -4.461 29.971 1.00 37.16 255 VAL A O 1
ATOM 2019 N N . LYS A 1 256 ? -10.650 -3.992 30.636 1.00 35.03 256 LYS A N 1
ATOM 2020 C CA . LYS A 1 256 ? -10.869 -4.615 31.964 1.00 35.03 256 LYS A CA 1
ATOM 2021 C C . LYS A 1 256 ? -11.768 -3.783 32.871 1.00 35.03 256 LYS A C 1
ATOM 2023 O O . LYS A 1 256 ? -12.260 -4.335 33.859 1.00 35.03 256 LYS A O 1
ATOM 2028 N N . ASP A 1 257 ? -12.013 -2.522 32.533 1.00 35.25 257 ASP A N 1
ATOM 2029 C CA . ASP A 1 257 ? -13.044 -1.708 33.179 1.00 35.25 257 ASP A CA 1
ATOM 2030 C C . ASP A 1 257 ? -14.403 -1.832 32.477 1.00 35.25 257 ASP A C 1
ATOM 2032 O O . ASP A 1 257 ? -15.435 -1.501 33.055 1.00 35.25 257 ASP A O 1
ATOM 2036 N N . MET A 1 258 ? -14.440 -2.476 31.306 1.00 37.44 258 MET A N 1
ATOM 2037 C CA . MET A 1 258 ? -15.635 -3.109 30.753 1.00 37.44 258 MET A CA 1
ATOM 2038 C C . MET A 1 258 ? -15.510 -4.633 30.795 1.00 37.44 258 MET A C 1
ATOM 2040 O O . MET A 1 258 ? -15.498 -5.307 29.766 1.00 37.44 258 MET A O 1
ATOM 2044 N N . VAL A 1 259 ? -15.479 -5.215 31.998 1.00 41.31 259 VAL A N 1
ATOM 2045 C CA . VAL A 1 259 ? -15.843 -6.631 32.140 1.00 41.31 259 VAL A CA 1
ATOM 2046 C C . VAL A 1 259 ? -17.295 -6.742 31.658 1.00 41.31 259 VAL A C 1
ATOM 2048 O O . VAL A 1 259 ? -18.179 -6.282 32.382 1.00 41.31 259 VAL A O 1
ATOM 2051 N N . PRO A 1 260 ? -17.618 -7.362 30.503 1.00 43.25 260 PRO A N 1
ATOM 2052 C CA . PRO A 1 260 ? -18.999 -7.368 30.011 1.00 43.25 260 PRO A CA 1
ATOM 2053 C C . PRO A 1 260 ? -19.923 -8.211 30.906 1.00 43.25 260 PRO A C 1
ATOM 2055 O O . PRO A 1 260 ? -21.120 -8.311 30.658 1.00 43.25 260 PRO A O 1
ATOM 2058 N N . PHE A 1 261 ? -19.360 -8.853 31.935 1.00 52.66 261 PHE A N 1
ATOM 2059 C CA . PHE A 1 261 ? -20.012 -9.852 32.768 1.00 52.66 261 PHE A CA 1
ATOM 2060 C C . PHE A 1 261 ? -19.653 -9.737 34.261 1.00 52.66 261 PHE A C 1
ATOM 2062 O O . PHE A 1 261 ? -19.903 -10.687 35.000 1.00 52.66 261 PHE A O 1
ATOM 2069 N N . ASN A 1 262 ? -19.084 -8.613 34.732 1.00 60.12 262 ASN A N 1
ATOM 2070 C CA . ASN A 1 262 ? -19.082 -8.340 36.172 1.00 60.12 262 ASN A CA 1
ATOM 2071 C C . ASN A 1 262 ? -20.439 -7.734 36.530 1.00 60.12 262 ASN A C 1
ATOM 2073 O O . ASN A 1 262 ? -20.723 -6.584 36.204 1.00 60.12 262 ASN A O 1
ATOM 2077 N N . HIS A 1 263 ? -21.297 -8.535 37.157 1.00 71.94 263 HIS A N 1
ATOM 2078 C CA . HIS A 1 263 ? -22.596 -8.051 37.608 1.00 71.94 263 HIS A CA 1
ATOM 2079 C C . HIS A 1 263 ? -22.461 -7.076 38.784 1.00 71.94 263 HIS A C 1
ATOM 2081 O O . HIS A 1 263 ? -23.323 -6.210 38.934 1.00 71.94 263 HIS A O 1
ATOM 2087 N N . LEU A 1 264 ? -21.380 -7.176 39.572 1.00 75.19 264 LEU A N 1
ATOM 2088 C CA . LEU A 1 264 ? -21.134 -6.279 40.693 1.00 75.19 264 LEU A CA 1
ATOM 2089 C C . LEU A 1 264 ? -20.633 -4.920 40.201 1.00 75.19 264 LEU A C 1
ATOM 2091 O O . LEU A 1 264 ? -19.601 -4.813 39.536 1.00 75.19 264 LEU A O 1
ATOM 2095 N N . ARG A 1 265 ? -21.349 -3.859 40.568 1.00 80.62 265 ARG A N 1
ATOM 2096 C CA . ARG A 1 265 ? -20.955 -2.477 40.276 1.00 80.62 265 ARG A CA 1
ATOM 2097 C C . ARG A 1 265 ? -19.959 -2.004 41.325 1.00 80.62 265 ARG A C 1
ATOM 2099 O O . ARG A 1 265 ? -20.186 -2.213 42.514 1.00 80.62 265 ARG A O 1
ATOM 2106 N N . ASN A 1 266 ? -18.897 -1.323 40.888 1.00 84.31 266 ASN A N 1
ATOM 2107 C CA . ASN A 1 266 ? -17.885 -0.742 41.779 1.00 84.31 266 ASN A CA 1
ATOM 2108 C C . ASN A 1 266 ? -17.305 -1.775 42.774 1.00 84.31 266 ASN A C 1
ATOM 2110 O O . ASN A 1 266 ? -17.166 -1.512 43.964 1.00 84.31 266 ASN A O 1
ATOM 2114 N N . SER A 1 267 ? -16.989 -2.987 42.304 1.00 80.75 267 SER A N 1
ATOM 2115 C CA . SER A 1 267 ? -16.445 -4.057 43.159 1.00 80.75 267 SER A CA 1
ATOM 2116 C C . SER A 1 267 ? -14.994 -3.820 43.607 1.00 80.75 267 SER A C 1
ATOM 2118 O O . SER A 1 267 ? -14.470 -4.599 44.394 1.00 80.75 267 SER A O 1
ATOM 2120 N N . ARG A 1 268 ? -14.339 -2.776 43.085 1.00 79.94 268 ARG A N 1
ATOM 2121 C CA . ARG A 1 268 ? -12.946 -2.395 43.370 1.00 79.94 268 ARG A CA 1
ATOM 2122 C C . ARG A 1 268 ? -12.830 -1.135 44.236 1.00 79.94 268 ARG A C 1
ATOM 2124 O O . ARG A 1 268 ? -11.737 -0.627 44.405 1.00 79.94 268 ARG A O 1
ATOM 2131 N N . ALA A 1 269 ? -13.947 -0.593 44.726 1.00 84.25 269 ALA A N 1
ATOM 2132 C CA . ALA A 1 269 ? -14.002 0.653 45.500 1.00 84.25 269 ALA A CA 1
ATOM 2133 C C . ALA A 1 269 ? -13.448 1.923 44.802 1.00 84.25 269 ALA A C 1
ATOM 2135 O O . ALA A 1 269 ? -13.424 2.986 45.420 1.00 84.25 269 ALA A O 1
ATOM 2136 N N . ASP A 1 270 ? -13.086 1.862 43.511 1.00 77.56 270 ASP A N 1
ATOM 2137 C CA . ASP A 1 270 ? -12.549 2.994 42.730 1.00 77.56 270 ASP A CA 1
ATOM 2138 C C . ASP A 1 270 ? -13.517 4.193 42.660 1.00 77.56 270 ASP A C 1
ATOM 2140 O O . ASP A 1 270 ? -13.108 5.338 42.500 1.00 77.56 270 ASP A O 1
ATOM 2144 N N . SER A 1 271 ? -14.824 3.948 42.797 1.00 82.12 271 SER A N 1
ATOM 2145 C CA . SER A 1 271 ? -15.860 4.988 42.874 1.00 82.12 271 SER A CA 1
ATOM 2146 C C . SER A 1 271 ? -16.392 5.198 44.296 1.00 82.12 271 SER A C 1
ATOM 2148 O O . SER A 1 271 ? -17.562 5.550 44.479 1.00 82.12 271 SER A O 1
ATOM 2150 N N . GLY A 1 272 ? -15.576 4.954 45.320 1.00 86.88 272 GLY A N 1
ATOM 2151 C CA . GLY A 1 272 ? -15.989 5.104 46.711 1.00 86.88 272 GLY A CA 1
ATOM 2152 C C . GLY A 1 272 ? -16.991 4.021 47.140 1.00 86.88 272 GLY A C 1
ATOM 2153 O O . GLY A 1 272 ? -16.878 2.860 46.754 1.00 86.88 272 GLY A O 1
ATOM 2154 N N . MET A 1 273 ? -18.032 4.419 47.880 1.00 87.56 273 MET A N 1
ATOM 2155 C CA . MET A 1 273 ? -19.142 3.543 48.314 1.00 87.56 273 MET A CA 1
ATOM 2156 C C . MET A 1 273 ? -20.329 3.511 47.338 1.00 87.56 273 MET A C 1
ATOM 2158 O O . MET A 1 273 ? -21.392 2.976 47.656 1.00 87.56 273 MET A O 1
ATOM 2162 N N . ASN A 1 274 ? -20.183 4.095 46.146 1.00 82.44 274 ASN A N 1
ATOM 2163 C CA . ASN A 1 274 ? -21.267 4.128 45.171 1.00 82.44 274 ASN A CA 1
ATOM 2164 C C . ASN A 1 274 ? -21.736 2.709 44.820 1.00 82.44 274 ASN A C 1
ATOM 2166 O O . ASN A 1 274 ? -20.919 1.802 44.648 1.00 82.44 274 ASN A O 1
ATOM 2170 N N . TYR A 1 275 ? -23.055 2.555 44.671 1.00 83.00 275 TYR A N 1
ATOM 2171 C CA . TYR A 1 275 ? -23.753 1.300 44.352 1.00 83.00 275 TYR A CA 1
ATOM 2172 C C . TYR A 1 275 ? -23.765 0.232 45.457 1.00 83.00 275 TYR A C 1
ATOM 2174 O O . TYR A 1 275 ? -24.280 -0.858 45.213 1.00 83.00 275 TYR A O 1
ATOM 2182 N N . TRP A 1 276 ? -23.259 0.532 46.654 1.00 89.00 276 TRP A N 1
ATOM 2183 C CA . TRP A 1 276 ? -23.296 -0.373 47.802 1.00 89.00 276 TRP A CA 1
ATOM 2184 C C . TRP A 1 276 ? -24.118 0.210 48.952 1.00 89.00 276 TRP A C 1
ATOM 2186 O O . TRP A 1 276 ? -24.050 1.400 49.257 1.00 89.00 276 TRP A O 1
ATOM 2196 N N . THR A 1 277 ? -24.877 -0.646 49.632 1.00 90.31 277 THR A N 1
ATOM 2197 C CA . THR A 1 277 ? -25.445 -0.339 50.945 1.00 90.31 277 THR A CA 1
ATOM 2198 C C . THR A 1 277 ? -24.384 -0.641 51.994 1.00 90.31 277 THR A C 1
ATOM 2200 O O . THR A 1 277 ? -24.080 -1.803 52.259 1.00 90.31 277 THR A O 1
ATOM 2203 N N . ASN A 1 278 ? -23.788 0.414 52.545 1.00 91.25 278 ASN A N 1
ATOM 2204 C CA . ASN A 1 278 ? -22.684 0.331 53.495 1.00 91.25 278 ASN A CA 1
ATOM 2205 C C . ASN A 1 278 ? -23.164 0.493 54.946 1.00 91.25 278 ASN A C 1
ATOM 2207 O O . ASN A 1 278 ? -23.851 1.458 55.276 1.00 91.25 278 ASN A O 1
ATOM 2211 N N . SER A 1 279 ? -22.724 -0.416 55.813 1.00 89.31 279 SER A N 1
ATOM 2212 C CA . SER A 1 279 ? -22.798 -0.337 57.266 1.00 89.31 279 SER A CA 1
ATOM 2213 C C . SER A 1 279 ? -21.401 -0.564 57.861 1.00 89.31 279 SER A C 1
ATOM 2215 O O . SER A 1 279 ? -21.005 -1.692 58.153 1.00 89.31 279 SER A O 1
ATOM 2217 N N . GLY A 1 280 ? -20.634 0.517 58.036 1.00 87.81 280 GLY A N 1
ATOM 2218 C CA . GLY A 1 280 ? -19.381 0.515 58.804 1.00 87.81 280 GLY A CA 1
ATOM 2219 C C . GLY A 1 280 ? -18.091 0.150 58.055 1.00 87.81 280 GLY A C 1
ATOM 2220 O O . GLY A 1 280 ? -17.061 0.002 58.722 1.00 87.81 280 GLY A O 1
ATOM 2221 N N . PHE A 1 281 ? -18.128 0.019 56.724 1.00 92.81 281 PHE A N 1
ATOM 2222 C CA . PHE A 1 281 ? -16.942 -0.085 55.864 1.00 92.81 281 PHE A CA 1
ATOM 2223 C C . PHE A 1 281 ? -16.423 1.301 55.452 1.00 92.81 281 PHE A C 1
ATOM 2225 O O . PHE A 1 281 ? -17.179 2.272 55.371 1.00 92.81 281 PHE A O 1
ATOM 2232 N N . GLU A 1 282 ? -15.138 1.367 55.130 1.00 92.31 282 GLU A N 1
ATOM 2233 C CA . GLU A 1 282 ? -14.418 2.515 54.581 1.00 92.31 282 GLU A CA 1
ATOM 2234 C C . GLU A 1 282 ? -13.689 2.126 53.283 1.00 92.31 282 GLU A C 1
ATOM 2236 O O . GLU A 1 282 ? -13.608 0.946 52.932 1.00 92.31 282 GLU A O 1
ATOM 2241 N N . VAL A 1 283 ? -13.210 3.125 52.538 1.00 91.56 283 VAL A N 1
ATOM 2242 C CA . VAL A 1 283 ? -12.413 2.903 51.324 1.00 91.56 283 VAL A CA 1
ATOM 2243 C C . VAL A 1 283 ? -10.944 3.093 51.656 1.00 91.56 283 VAL A C 1
ATOM 2245 O O . VAL A 1 283 ? -10.555 4.143 52.160 1.00 91.56 283 VAL A O 1
ATOM 2248 N N . ASP A 1 284 ? -10.150 2.082 51.338 1.00 89.19 284 ASP A N 1
ATOM 2249 C CA . ASP A 1 284 ? -8.698 2.102 51.429 1.00 89.19 284 ASP A CA 1
ATOM 2250 C C . ASP A 1 284 ? -8.123 2.342 50.028 1.00 89.19 284 ASP A C 1
ATOM 2252 O O . ASP A 1 284 ? -8.317 1.529 49.127 1.00 89.19 284 ASP A O 1
ATOM 2256 N N . ALA A 1 285 ? -7.457 3.479 49.831 1.00 86.69 285 ALA A N 1
ATOM 2257 C CA . ALA A 1 285 ? -6.887 3.883 48.544 1.00 86.69 285 ALA A CA 1
ATOM 2258 C C . ALA A 1 285 ? -5.433 3.416 48.338 1.00 86.69 285 ALA A C 1
ATOM 2260 O O . ALA A 1 285 ? -4.829 3.728 47.315 1.00 86.69 285 ALA A O 1
ATOM 2261 N N . GLU A 1 286 ? -4.844 2.714 49.308 1.00 82.81 286 GLU A N 1
ATOM 2262 C CA . GLU A 1 286 ? -3.441 2.289 49.260 1.00 82.81 286 GLU A CA 1
ATOM 2263 C C . GLU A 1 286 ? -3.317 0.789 48.973 1.00 82.81 286 GLU A C 1
ATOM 2265 O O . GLU A 1 286 ? -2.407 0.370 48.258 1.00 82.81 286 GLU A O 1
ATOM 2270 N N . ASN A 1 287 ? -4.262 -0.022 49.464 1.00 80.19 287 ASN A N 1
ATOM 2271 C CA . ASN A 1 287 ? -4.181 -1.487 49.415 1.00 80.19 287 ASN A CA 1
ATOM 2272 C C . ASN A 1 287 ? -5.125 -2.140 48.383 1.00 80.19 287 ASN A C 1
ATOM 2274 O O . ASN A 1 287 ? -5.638 -3.244 48.592 1.00 80.19 287 ASN A O 1
ATOM 2278 N N . GLY A 1 288 ? -5.391 -1.469 47.260 1.00 76.00 288 GLY A N 1
ATOM 2279 C CA . GLY A 1 288 ? -6.137 -2.044 46.135 1.00 76.00 288 GLY A CA 1
ATOM 2280 C C . GLY A 1 288 ? -5.319 -3.088 45.361 1.00 76.00 288 GLY A C 1
ATOM 2281 O O . GLY A 1 288 ? -4.172 -2.838 45.003 1.00 76.00 288 GLY A O 1
ATOM 2282 N N . VAL A 1 289 ? -5.893 -4.269 45.078 1.00 70.50 289 VAL A N 1
ATOM 2283 C CA . VAL A 1 289 ? -5.188 -5.331 44.317 1.00 70.50 289 VAL A CA 1
ATOM 2284 C C . VAL A 1 289 ? -5.542 -5.319 42.832 1.00 70.50 289 VAL A C 1
ATOM 2286 O O . VAL A 1 289 ? -4.670 -5.350 41.969 1.00 70.50 289 VAL A O 1
ATOM 2289 N N . SER A 1 290 ? -6.838 -5.306 42.514 1.00 67.31 290 SER A N 1
ATOM 2290 C CA . SER A 1 290 ? -7.330 -5.297 41.129 1.00 67.31 290 SER A CA 1
ATOM 2291 C C . SER A 1 290 ? -7.746 -3.909 40.628 1.00 67.31 290 SER A C 1
ATOM 2293 O O . SER A 1 290 ? -8.170 -3.794 39.482 1.00 67.31 290 SER A O 1
ATOM 2295 N N . GLY A 1 291 ? -7.685 -2.892 41.490 1.00 71.50 291 GLY A N 1
ATOM 2296 C CA . GLY A 1 291 ? -8.035 -1.494 41.227 1.00 71.50 291 GLY A CA 1
ATOM 2297 C C . GLY A 1 291 ? -7.184 -0.562 42.090 1.00 71.50 291 GLY A C 1
ATOM 2298 O O . GLY A 1 291 ? -6.258 -1.021 42.756 1.00 71.50 291 GLY A O 1
ATOM 2299 N N . THR A 1 292 ? -7.496 0.730 42.078 1.00 78.12 292 THR A N 1
ATOM 2300 C CA . THR A 1 292 ? -6.782 1.760 42.853 1.00 78.12 292 THR A CA 1
ATOM 2301 C C . THR A 1 292 ? -7.205 1.821 44.320 1.00 78.12 292 THR A C 1
ATOM 2303 O O . THR A 1 292 ? -6.551 2.493 45.107 1.00 78.12 292 THR A O 1
ATOM 2306 N N . ALA A 1 293 ? -8.273 1.113 44.698 1.00 85.44 293 ALA A N 1
ATOM 2307 C CA . ALA A 1 293 ? -8.774 1.062 46.064 1.00 85.44 293 ALA A CA 1
ATOM 2308 C C . ALA A 1 293 ? -9.267 -0.343 46.472 1.00 85.44 293 ALA A C 1
ATOM 2310 O O . ALA A 1 293 ? -9.282 -1.292 45.679 1.00 85.44 293 ALA A O 1
ATOM 2311 N N . SER A 1 294 ? -9.660 -0.488 47.736 1.00 88.75 294 SER A N 1
ATOM 2312 C CA . SER A 1 294 ? -10.340 -1.657 48.296 1.00 88.75 294 SER A CA 1
ATOM 2313 C C . SER A 1 294 ? -11.329 -1.253 49.398 1.00 88.75 294 SER A C 1
ATOM 2315 O O . SER A 1 294 ? -11.322 -0.125 49.896 1.00 88.75 294 SER A O 1
ATOM 2317 N N . PHE A 1 295 ? -12.238 -2.163 49.758 1.00 90.75 295 PHE A N 1
ATOM 2318 C CA . PHE A 1 295 ? -13.128 -1.971 50.903 1.00 90.75 295 PHE A CA 1
ATOM 2319 C C . PHE A 1 295 ? -12.453 -2.496 52.168 1.00 90.75 295 PHE A C 1
ATOM 2321 O O . PHE A 1 295 ? -12.056 -3.660 52.219 1.00 90.75 295 PHE A O 1
ATOM 2328 N N . LYS A 1 296 ? -12.383 -1.657 53.201 1.00 91.00 296 LYS A N 1
ATOM 2329 C CA . LYS A 1 296 ? -11.812 -1.989 54.508 1.00 91.00 296 LYS A CA 1
ATOM 2330 C C . LYS A 1 296 ? -12.882 -1.874 55.587 1.00 91.00 296 LYS A C 1
ATOM 2332 O O . LYS A 1 296 ? -13.769 -1.026 55.523 1.00 91.00 296 LYS A O 1
ATOM 2337 N N . ALA A 1 297 ? -12.810 -2.728 56.597 1.00 89.81 297 ALA A N 1
ATOM 2338 C CA . ALA A 1 297 ? -13.603 -2.585 57.807 1.00 89.81 297 ALA A CA 1
ATOM 2339 C C . ALA A 1 297 ? -12.771 -3.000 59.013 1.00 89.81 297 ALA A C 1
ATOM 2341 O O . ALA A 1 297 ? -12.217 -4.094 59.050 1.00 89.81 297 ALA A O 1
ATOM 2342 N N . GLU A 1 298 ? -12.733 -2.144 60.028 1.00 87.75 298 GLU A N 1
ATOM 2343 C CA . GLU A 1 298 ? -12.136 -2.494 61.316 1.00 87.75 298 GLU A CA 1
ATOM 2344 C C . GLU A 1 298 ? -13.167 -3.217 62.186 1.00 87.75 298 GLU A C 1
ATOM 2346 O O . GLU A 1 298 ? -14.290 -2.730 62.370 1.00 87.75 298 GLU A O 1
ATOM 2351 N N . GLY A 1 299 ? -12.810 -4.400 62.687 1.00 82.19 299 GLY A N 1
ATOM 2352 C CA . GLY A 1 299 ? -13.682 -5.202 63.540 1.00 82.19 299 GLY A CA 1
ATOM 2353 C C . GLY A 1 299 ? -13.960 -4.509 64.874 1.00 82.19 299 GLY A C 1
ATOM 2354 O O . GLY A 1 299 ? -13.054 -3.974 65.504 1.00 82.19 299 GLY A O 1
ATOM 2355 N N . VAL A 1 300 ? -15.217 -4.537 65.326 1.00 83.25 300 VAL A N 1
ATOM 2356 C CA . VAL A 1 300 ? -15.608 -4.012 66.643 1.00 83.25 300 VAL A CA 1
ATOM 2357 C C . VAL A 1 300 ? -16.462 -5.043 67.372 1.00 83.25 300 VAL A C 1
ATOM 2359 O O . VAL A 1 300 ? -17.428 -5.568 66.816 1.00 83.25 300 VAL A O 1
ATOM 2362 N N . LEU A 1 301 ? -16.113 -5.330 68.629 1.00 80.38 301 LEU A N 1
ATOM 2363 C CA . LEU A 1 301 ? -16.825 -6.308 69.448 1.00 80.38 301 LEU A CA 1
ATOM 2364 C C . LEU A 1 301 ? -18.305 -5.915 69.602 1.00 80.38 301 LEU A C 1
ATOM 2366 O O . LEU A 1 301 ? -18.621 -4.794 69.995 1.00 80.38 301 LEU A O 1
ATOM 2370 N N . GLY A 1 302 ? -19.210 -6.852 69.314 1.00 82.25 302 GLY A N 1
ATOM 2371 C CA . GLY A 1 302 ? -20.655 -6.655 69.467 1.00 82.25 302 GLY A CA 1
ATOM 2372 C C . GLY A 1 302 ? -21.329 -5.834 68.362 1.00 82.25 302 GLY A C 1
ATOM 2373 O O . GLY A 1 302 ? -22.530 -5.596 68.457 1.00 82.25 302 GLY A O 1
ATOM 2374 N N . MET A 1 303 ? -20.605 -5.424 67.313 1.00 83.88 303 MET A N 1
ATOM 2375 C CA . MET A 1 303 ? -21.183 -4.731 66.157 1.00 83.88 303 MET A CA 1
ATOM 2376 C C . MET A 1 303 ? -21.097 -5.577 64.886 1.00 83.88 303 MET A C 1
ATOM 2378 O O . MET A 1 303 ? -20.084 -6.216 64.618 1.00 83.88 303 MET A O 1
ATOM 2382 N N . THR A 1 304 ? -22.160 -5.543 64.080 1.00 85.12 304 THR A N 1
ATOM 2383 C CA . THR A 1 304 ? -22.167 -6.123 62.730 1.00 85.12 304 THR A CA 1
ATOM 2384 C C . THR A 1 304 ? -21.891 -5.025 61.719 1.00 85.12 304 THR A C 1
ATOM 2386 O O . THR A 1 304 ? -22.582 -4.006 61.703 1.00 85.12 304 THR A O 1
ATOM 2389 N N . LYS A 1 305 ? -20.894 -5.247 60.866 1.00 89.12 305 LYS A N 1
ATOM 2390 C CA . LYS A 1 305 ? -20.609 -4.402 59.710 1.00 89.12 305 LYS A CA 1
ATOM 2391 C C . LYS A 1 305 ? -20.946 -5.178 58.449 1.00 89.12 305 LYS A C 1
ATOM 2393 O O . LYS A 1 305 ? -20.658 -6.370 58.372 1.00 89.12 305 LYS A O 1
ATOM 2398 N N . SER A 1 306 ? -21.560 -4.520 57.477 1.00 89.50 306 SER A N 1
ATOM 2399 C CA . SER A 1 306 ? -21.971 -5.162 56.230 1.00 89.50 306 SER A CA 1
ATOM 2400 C C . SER A 1 306 ? -21.829 -4.225 55.041 1.00 89.50 306 SER A C 1
ATOM 2402 O O . SER A 1 306 ? -21.937 -3.005 55.162 1.00 89.50 306 SER A O 1
ATOM 2404 N N . LEU A 1 307 ? -21.586 -4.822 53.880 1.00 89.56 307 LEU A N 1
ATOM 2405 C CA . LEU A 1 307 ? -21.566 -4.147 52.595 1.00 89.56 307 LEU A CA 1
ATOM 2406 C C . LEU A 1 307 ? -22.359 -5.018 51.618 1.00 89.56 307 LEU A C 1
ATOM 2408 O O . LEU A 1 307 ? -21.987 -6.165 51.380 1.00 89.56 307 LEU A O 1
ATOM 2412 N N . ALA A 1 308 ? -23.478 -4.503 51.107 1.00 89.75 308 ALA A N 1
ATOM 2413 C CA . ALA A 1 308 ? -24.419 -5.285 50.304 1.00 89.75 308 ALA A CA 1
ATOM 2414 C C . ALA A 1 308 ? -24.770 -4.607 48.975 1.00 89.75 308 ALA A C 1
ATOM 2416 O O . ALA A 1 308 ? -24.858 -3.380 48.888 1.00 89.75 308 ALA A O 1
ATOM 2417 N N . GLN A 1 309 ? -24.994 -5.417 47.940 1.00 85.50 309 GLN A N 1
ATOM 2418 C CA . GLN A 1 309 ? -25.455 -4.973 46.628 1.00 85.50 309 GLN A CA 1
ATOM 2419 C C . GLN A 1 309 ? -26.354 -6.042 46.001 1.00 85.50 309 GLN A C 1
ATOM 2421 O O . GLN A 1 309 ? -26.024 -7.225 46.015 1.00 85.50 309 GLN A O 1
ATOM 2426 N N . THR A 1 310 ? -27.465 -5.609 45.404 1.00 83.62 310 THR A N 1
ATOM 2427 C CA . THR A 1 310 ? -28.352 -6.465 44.606 1.00 83.62 310 THR A CA 1
ATOM 2428 C C . THR A 1 310 ? -28.042 -6.286 43.126 1.00 83.62 310 THR A C 1
ATOM 2430 O O . THR A 1 310 ? -27.963 -5.158 42.632 1.00 83.62 310 THR A O 1
ATOM 2433 N N . VAL A 1 311 ? -27.890 -7.395 42.405 1.00 78.75 311 VAL A N 1
ATOM 2434 C CA . VAL A 1 311 ? -27.586 -7.402 40.970 1.00 78.75 311 VAL A CA 1
ATOM 2435 C C . VAL A 1 311 ? -28.554 -8.318 40.228 1.00 78.75 311 VAL A C 1
ATOM 2437 O O . VAL A 1 311 ? -28.915 -9.374 40.736 1.00 78.75 311 VAL A O 1
ATOM 24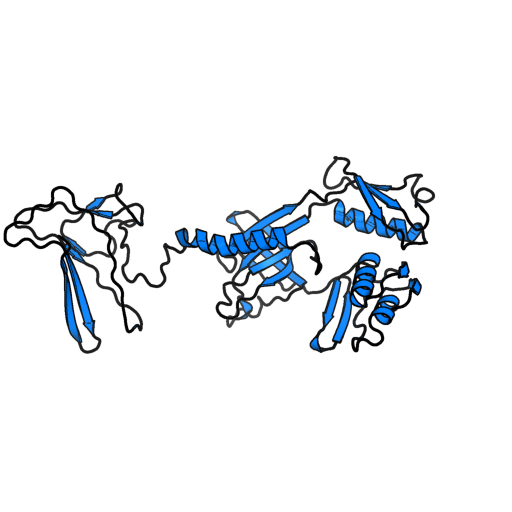40 N N . TYR A 1 312 ? -28.957 -7.922 39.019 1.00 74.25 312 TYR A N 1
ATOM 2441 C CA . TYR A 1 312 ? -29.889 -8.678 38.175 1.00 74.25 312 TYR A CA 1
ATOM 2442 C C . TYR A 1 312 ? -29.148 -9.206 36.943 1.00 74.25 312 TYR A C 1
ATOM 2444 O O . TYR A 1 312 ? -28.913 -8.447 35.995 1.00 74.25 312 TYR A O 1
ATOM 2452 N N . PRO A 1 313 ? -28.699 -10.469 36.948 1.00 65.50 313 PRO A N 1
ATOM 2453 C CA . PRO A 1 313 ? -27.942 -11.006 35.833 1.00 65.50 313 PRO A CA 1
ATOM 2454 C C . PRO A 1 313 ? -28.858 -11.477 34.690 1.00 65.50 313 PRO A C 1
ATOM 2456 O O . PRO A 1 313 ? -29.885 -12.106 34.922 1.00 65.50 313 PRO A O 1
ATOM 2459 N N . ALA A 1 314 ? -28.473 -11.231 33.434 1.00 55.25 314 ALA A N 1
ATOM 2460 C CA . ALA A 1 314 ? -29.232 -11.701 32.272 1.00 55.25 314 ALA A CA 1
ATOM 2461 C C . ALA A 1 314 ? -28.862 -13.149 31.886 1.00 55.25 314 ALA A C 1
ATOM 2463 O O . ALA A 1 314 ? -27.691 -13.457 31.653 1.00 55.25 314 ALA A O 1
ATOM 2464 N N . SER A 1 315 ? -29.880 -14.013 31.791 1.00 55.78 315 SER A N 1
ATOM 2465 C CA . SER A 1 315 ? -29.931 -15.252 30.992 1.00 55.78 315 SER A CA 1
ATOM 2466 C C . SER A 1 315 ? -28.690 -16.165 31.039 1.00 55.78 315 SER A C 1
ATOM 2468 O O . SER A 1 315 ? -28.098 -16.465 29.997 1.00 55.78 315 SER A O 1
ATOM 2470 N N . ARG A 1 316 ? -28.284 -16.643 32.226 1.00 63.25 316 ARG A N 1
ATOM 2471 C CA . ARG A 1 316 ? -27.251 -17.690 32.367 1.00 63.25 316 ARG A CA 1
ATOM 2472 C C . ARG A 1 316 ? -27.642 -18.731 33.410 1.00 63.25 316 ARG A C 1
ATOM 2474 O O . ARG A 1 316 ? -28.345 -18.441 34.364 1.00 63.25 316 ARG A O 1
ATOM 2481 N N . ARG A 1 317 ? -27.163 -19.963 33.211 1.00 63.88 317 ARG A N 1
ATOM 2482 C CA . ARG A 1 317 ? -27.421 -21.108 34.106 1.00 63.88 317 ARG A CA 1
ATOM 2483 C C . ARG A 1 317 ? -26.353 -21.301 35.190 1.00 63.88 317 ARG A C 1
ATOM 2485 O O . ARG A 1 317 ? -26.493 -22.191 36.018 1.00 63.88 317 ARG A O 1
ATOM 2492 N N . SER A 1 318 ? -25.273 -20.520 35.171 1.00 69.00 318 SER A N 1
ATOM 2493 C CA . SER A 1 318 ? -24.144 -20.658 36.097 1.00 69.00 318 SER A CA 1
ATOM 2494 C C . SER A 1 318 ? -23.443 -19.320 36.318 1.00 69.00 318 SER A C 1
ATOM 2496 O O . SER A 1 318 ? -23.188 -18.599 35.348 1.00 69.00 318 SER A O 1
ATOM 2498 N N . TYR A 1 319 ? -23.071 -19.041 37.569 1.00 72.25 319 TYR A N 1
ATOM 2499 C CA . TYR A 1 319 ? -22.344 -17.842 37.986 1.00 72.25 319 TYR A CA 1
ATOM 2500 C C . TYR A 1 319 ? -21.128 -18.222 38.830 1.00 72.25 319 TYR A C 1
ATOM 2502 O O . TYR A 1 319 ? -21.177 -19.184 39.595 1.00 72.25 319 TYR A O 1
ATOM 2510 N N . THR A 1 320 ? -20.060 -17.438 38.705 1.00 76.88 320 THR A N 1
ATOM 2511 C CA . THR A 1 320 ? -18.861 -17.563 39.536 1.00 76.88 320 THR A CA 1
ATOM 2512 C C . THR A 1 320 ? -18.714 -16.293 40.356 1.00 76.88 320 THR A C 1
ATOM 2514 O O . THR A 1 320 ? -18.656 -15.201 39.793 1.00 76.88 320 THR A O 1
ATOM 2517 N N . PHE A 1 321 ? -18.640 -16.446 41.675 1.00 76.38 321 PHE A N 1
ATOM 2518 C CA . PHE A 1 321 ? -18.261 -15.377 42.586 1.00 76.38 321 PHE A CA 1
ATOM 2519 C C . PHE A 1 321 ? -16.783 -15.538 42.952 1.00 76.38 321 PHE A C 1
ATOM 2521 O O . PHE A 1 321 ? -16.339 -16.641 43.270 1.00 76.38 321 PHE A O 1
ATOM 2528 N N . SER A 1 322 ? -16.020 -14.450 42.900 1.00 74.94 322 SER A N 1
ATOM 2529 C CA . SER A 1 322 ? -14.603 -14.433 43.265 1.00 74.94 322 SER A CA 1
ATOM 2530 C C . SER A 1 322 ? -14.287 -13.173 44.058 1.00 74.94 322 SER A C 1
ATOM 2532 O O . SER A 1 322 ? -14.638 -12.079 43.619 1.00 74.94 322 SER A O 1
ATOM 2534 N N . ALA A 1 323 ? -13.582 -13.325 45.175 1.00 79.00 323 ALA A N 1
ATOM 2535 C CA . ALA A 1 323 ? -13.097 -12.223 45.994 1.00 79.00 323 ALA A CA 1
ATOM 2536 C C . ALA A 1 323 ? -11.674 -12.520 46.475 1.00 79.00 323 ALA A C 1
ATOM 2538 O O . ALA A 1 323 ? -11.322 -13.676 46.711 1.00 79.00 323 ALA A O 1
ATOM 2539 N N . GLN A 1 324 ? -10.874 -11.468 46.625 1.00 81.69 324 GLN A N 1
ATOM 2540 C CA . GLN A 1 324 ? -9.587 -11.518 47.305 1.00 81.69 324 GLN A CA 1
ATOM 2541 C C . GLN A 1 324 ? -9.722 -10.758 48.619 1.00 81.69 324 GLN A C 1
ATOM 2543 O O . GLN A 1 324 ? -10.206 -9.629 48.626 1.00 81.69 324 GLN A O 1
ATOM 2548 N N . ILE A 1 325 ? -9.320 -11.392 49.716 1.00 82.25 325 ILE A N 1
ATOM 2549 C CA . ILE A 1 325 ? -9.460 -10.850 51.067 1.00 82.25 325 ILE A CA 1
ATOM 2550 C C . ILE A 1 325 ? -8.094 -10.848 51.739 1.00 82.25 325 ILE A C 1
ATOM 2552 O O . ILE A 1 325 ? -7.317 -11.791 51.587 1.00 82.25 325 ILE A O 1
ATOM 2556 N N . ALA A 1 326 ? -7.828 -9.781 52.480 1.00 83.69 326 ALA A N 1
ATOM 2557 C CA . ALA A 1 326 ? -6.708 -9.664 53.396 1.00 83.69 326 ALA A CA 1
ATOM 2558 C C . ALA A 1 326 ? -7.250 -9.317 54.787 1.00 83.69 326 ALA A C 1
ATOM 2560 O O . ALA A 1 326 ? -8.297 -8.681 54.914 1.00 83.69 326 ALA A O 1
ATOM 2561 N N . SER A 1 327 ? -6.542 -9.749 55.824 1.00 84.38 327 SER A N 1
ATOM 2562 C CA . SER A 1 327 ? -6.865 -9.441 57.216 1.00 84.38 327 SER A CA 1
ATOM 2563 C C . SER A 1 327 ? -5.582 -9.179 57.989 1.00 84.38 327 SER A C 1
ATOM 2565 O O . SER A 1 327 ? -4.612 -9.917 57.819 1.00 84.38 327 SER A O 1
ATOM 2567 N N . GLU A 1 328 ? -5.609 -8.195 58.878 1.00 84.56 328 GLU A N 1
ATOM 2568 C CA . GLU A 1 328 ? -4.529 -7.884 59.812 1.00 84.56 328 GLU A CA 1
ATOM 2569 C C . GLU A 1 328 ? -5.091 -7.958 61.237 1.00 84.56 328 GLU A C 1
ATOM 2571 O O . GLU A 1 328 ? -6.179 -7.443 61.496 1.00 84.56 328 GLU A O 1
ATOM 2576 N N . ASP A 1 329 ? -4.406 -8.687 62.125 1.00 83.69 329 ASP A N 1
ATOM 2577 C CA . ASP A 1 329 ? -4.755 -8.858 63.546 1.00 83.69 329 ASP A CA 1
ATOM 2578 C C . ASP A 1 329 ? -6.216 -9.265 63.853 1.00 83.69 329 ASP A C 1
ATOM 2580 O O . ASP A 1 329 ? -6.761 -8.980 64.923 1.00 83.69 329 ASP A O 1
ATOM 2584 N N . LEU A 1 330 ? -6.866 -9.986 62.933 1.00 81.31 330 LEU A N 1
ATOM 2585 C CA . LEU A 1 330 ? -8.256 -10.413 63.090 1.00 81.31 330 LEU A CA 1
ATOM 2586 C C . LEU A 1 330 ? -8.401 -11.489 64.181 1.00 81.31 330 LEU A C 1
ATOM 2588 O O . LEU A 1 330 ? -7.880 -12.597 64.059 1.00 81.31 330 LEU A O 1
ATOM 2592 N N . GLN A 1 331 ? -9.174 -11.187 65.229 1.00 80.94 331 GLN A N 1
ATOM 2593 C CA . GLN A 1 331 ? -9.529 -12.132 66.293 1.00 80.94 331 GLN A CA 1
ATOM 2594 C C . GLN A 1 331 ? -11.051 -12.295 66.391 1.00 80.94 331 GLN A C 1
ATOM 2596 O O . GLN A 1 331 ? -11.773 -11.358 66.740 1.00 80.94 331 GLN A O 1
ATOM 2601 N N . LYS A 1 332 ? -11.556 -13.501 66.100 1.00 76.75 332 LYS A N 1
ATOM 2602 C CA . LYS A 1 332 ? -12.982 -13.826 66.251 1.00 76.75 332 LYS A CA 1
ATOM 2603 C C . LYS A 1 332 ? -13.354 -13.946 67.733 1.00 76.75 332 LYS A C 1
ATOM 2605 O O . LYS A 1 332 ? -12.717 -14.673 68.492 1.00 76.75 332 LYS A O 1
ATOM 2610 N N . GLY A 1 333 ? -14.438 -13.281 68.131 1.00 76.94 333 GLY A N 1
ATOM 2611 C CA . GLY A 1 333 ? -15.126 -13.594 69.386 1.00 76.94 333 GLY A CA 1
ATOM 2612 C C . GLY A 1 333 ? -15.835 -14.960 69.318 1.00 76.94 333 GLY A C 1
ATOM 2613 O O . GLY A 1 333 ? -15.967 -15.516 68.227 1.00 76.94 333 GLY A O 1
ATOM 2614 N N . PRO A 1 334 ? -16.371 -15.485 70.438 1.00 78.62 334 PRO A N 1
ATOM 2615 C CA . PRO A 1 33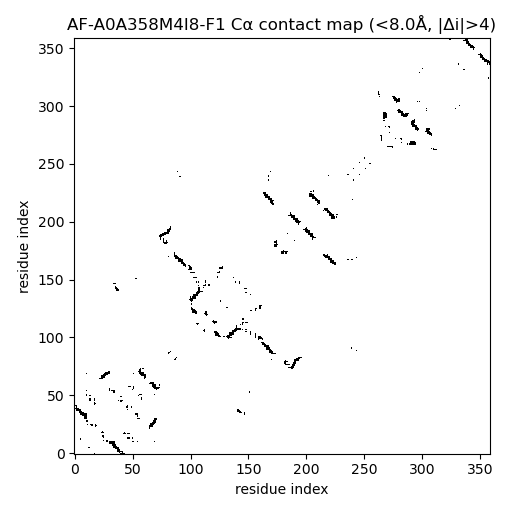4 ? -16.971 -16.829 70.514 1.00 78.62 334 PRO A CA 1
ATOM 2616 C C . PRO A 1 334 ? -18.104 -17.128 69.513 1.00 78.62 334 PRO A C 1
ATOM 2618 O O . PRO A 1 334 ? -18.465 -18.286 69.322 1.00 78.62 334 PRO A O 1
ATOM 2621 N N . SER A 1 335 ? -18.693 -16.101 68.894 1.00 78.94 335 SER A N 1
ATOM 2622 C CA . SER A 1 335 ? -19.748 -16.225 67.874 1.00 78.94 335 SER A CA 1
ATOM 2623 C C . SER A 1 335 ? -19.548 -15.263 66.693 1.00 78.94 335 SER A C 1
ATOM 2625 O O . SER A 1 335 ? -20.506 -14.912 66.014 1.00 78.94 335 SER A O 1
ATOM 2627 N N . GLY A 1 336 ? -18.318 -14.787 66.471 1.00 78.44 336 GLY A N 1
ATOM 2628 C CA . GLY A 1 336 ? -18.005 -13.888 65.358 1.00 78.44 336 GLY A CA 1
ATOM 2629 C C . GLY A 1 336 ? -17.931 -14.636 64.026 1.00 78.44 336 GLY A C 1
ATOM 2630 O O . GLY A 1 336 ? -17.313 -15.695 63.948 1.00 78.44 336 GLY A O 1
ATOM 2631 N N . GLN A 1 337 ? -18.517 -14.069 62.973 1.00 81.81 337 GLN A N 1
ATOM 2632 C CA . GLN A 1 337 ? -18.420 -14.582 61.606 1.00 81.81 337 GLN A CA 1
ATOM 2633 C C . GLN A 1 337 ? -17.812 -13.514 60.700 1.00 81.81 337 GLN A C 1
ATOM 2635 O O . GLN A 1 337 ? -18.144 -12.335 60.812 1.00 81.81 337 GLN A O 1
ATOM 2640 N N . VAL A 1 338 ? -16.905 -13.936 59.820 1.00 83.25 338 VAL A N 1
ATOM 2641 C CA . VAL A 1 338 ? -16.290 -13.080 58.803 1.00 83.25 338 VAL A CA 1
ATOM 2642 C C . VAL A 1 338 ? -16.366 -13.851 57.505 1.00 83.25 338 VAL A C 1
ATOM 2644 O O . VAL A 1 338 ? -15.728 -14.886 57.359 1.00 83.25 338 VAL A O 1
ATOM 2647 N N . GLY A 1 339 ? -17.192 -13.378 56.586 1.00 85.25 339 GLY A N 1
ATOM 2648 C CA . GLY A 1 339 ? -17.435 -14.100 55.356 1.00 85.25 339 GLY A CA 1
ATOM 2649 C C . GLY A 1 339 ? -18.238 -13.299 54.355 1.00 85.25 339 GLY A C 1
ATOM 2650 O O . GLY A 1 339 ? -18.596 -12.146 54.598 1.00 85.25 339 GLY A O 1
ATOM 2651 N N . ILE A 1 340 ? -18.508 -13.932 53.223 1.00 85.69 340 ILE A N 1
ATOM 2652 C CA . ILE A 1 340 ? -19.352 -13.378 52.173 1.00 85.69 340 ILE A CA 1
ATOM 2653 C C . ILE A 1 340 ? -20.629 -14.197 52.123 1.00 85.69 340 ILE A C 1
ATOM 2655 O O . ILE A 1 340 ? -20.600 -15.401 51.867 1.00 85.69 340 ILE A O 1
ATOM 2659 N N . GLU A 1 341 ? -21.751 -13.530 52.352 1.00 86.75 341 GLU A N 1
ATOM 2660 C CA . GLU A 1 341 ? -23.071 -14.113 52.167 1.00 86.75 341 GLU A CA 1
ATOM 2661 C C . GLU A 1 341 ? -23.588 -13.778 50.768 1.00 86.75 341 GLU A C 1
ATOM 2663 O O . GLU A 1 341 ? -23.604 -12.617 50.356 1.00 86.75 341 GLU A O 1
ATOM 2668 N N . VAL A 1 342 ? -24.009 -14.802 50.030 1.00 83.12 342 VAL A N 1
ATOM 2669 C CA . VAL A 1 342 ? -24.636 -14.665 48.716 1.00 83.12 342 VAL A CA 1
ATOM 2670 C C . VAL A 1 342 ? -26.035 -15.253 48.792 1.00 83.12 342 VAL A C 1
ATOM 2672 O O . VAL A 1 342 ? -26.192 -16.446 49.047 1.00 83.12 342 VAL A O 1
ATOM 2675 N N . THR A 1 343 ? -27.044 -14.424 48.538 1.00 86.19 343 THR A N 1
ATOM 2676 C CA . THR A 1 343 ? -28.446 -14.848 48.463 1.00 86.19 343 THR A CA 1
ATOM 2677 C C . THR A 1 343 ? -28.920 -14.774 47.017 1.00 86.19 343 THR A C 1
ATOM 2679 O O . THR A 1 343 ? -28.840 -13.725 46.380 1.00 86.19 343 THR A O 1
ATOM 2682 N N . PHE A 1 344 ? -29.387 -15.904 46.497 1.00 82.38 344 PHE A N 1
ATOM 2683 C CA . PHE A 1 344 ? -29.985 -16.056 45.178 1.00 82.38 344 PHE A CA 1
ATOM 2684 C C . PHE A 1 344 ? -31.504 -16.015 45.318 1.00 82.38 344 PHE A C 1
ATOM 2686 O O . PHE A 1 344 ? -32.051 -16.708 46.169 1.00 82.38 344 PHE A O 1
ATOM 2693 N N . GLU A 1 345 ? -32.172 -15.235 44.475 1.00 84.00 345 GLU A N 1
ATOM 2694 C CA . GLU A 1 345 ? -33.629 -15.225 44.328 1.00 84.00 345 GLU A CA 1
ATOM 2695 C C . GLU A 1 345 ? -33.966 -15.715 42.916 1.00 84.00 345 GLU A C 1
ATOM 2697 O O . GLU A 1 345 ? -33.424 -15.205 41.930 1.00 84.00 345 GLU A O 1
ATOM 2702 N N . TYR A 1 346 ? -34.800 -16.748 42.819 1.00 81.25 346 TYR A N 1
ATOM 2703 C CA . TYR A 1 346 ? -35.220 -17.346 41.553 1.00 81.25 346 TYR A CA 1
ATOM 2704 C C . TYR A 1 346 ? -36.491 -16.673 41.022 1.00 81.25 346 TYR A C 1
ATOM 2706 O O . TYR A 1 346 ? -37.237 -16.044 41.767 1.00 81.25 346 TYR A O 1
ATOM 2714 N N . GLU A 1 347 ? -36.778 -16.832 39.725 1.00 79.31 347 GLU A N 1
ATOM 2715 C CA . GLU A 1 347 ? -37.969 -16.234 39.088 1.00 79.31 347 GLU A CA 1
ATOM 2716 C C . GLU A 1 347 ? -39.300 -16.696 39.713 1.00 79.31 347 GLU A C 1
ATOM 2718 O O . GLU A 1 347 ? -40.306 -15.999 39.598 1.00 79.31 347 GLU A O 1
ATOM 2723 N N . ASP A 1 348 ? -39.316 -17.851 40.384 1.00 85.62 348 ASP A N 1
ATOM 2724 C CA . ASP A 1 348 ? -40.478 -18.371 41.113 1.00 85.62 348 ASP A CA 1
ATOM 2725 C C . ASP A 1 348 ? -40.635 -17.784 42.533 1.00 85.62 348 ASP A C 1
ATOM 2727 O O . ASP A 1 348 ? -41.568 -18.150 43.251 1.00 85.62 348 ASP A O 1
ATOM 2731 N N . GLY A 1 349 ? -39.748 -16.865 42.932 1.00 83.81 349 GLY A N 1
ATOM 2732 C CA . GLY A 1 349 ? -39.728 -16.207 44.239 1.00 83.81 349 GLY A CA 1
ATOM 2733 C C . GLY A 1 349 ? -39.073 -17.027 45.354 1.00 83.81 349 GLY A C 1
ATOM 2734 O O . GLY A 1 349 ? -39.081 -16.599 46.509 1.00 83.81 349 GLY A O 1
ATOM 2735 N N . THR A 1 350 ? -38.520 -18.206 45.053 1.00 89.50 350 THR A N 1
ATOM 2736 C CA . THR A 1 350 ? -37.744 -18.977 46.034 1.00 89.50 350 THR A CA 1
ATOM 2737 C C . THR A 1 350 ? -36.348 -18.384 46.224 1.00 89.50 350 THR A C 1
ATOM 2739 O O . THR A 1 350 ? -35.815 -17.723 45.332 1.00 89.50 350 THR A O 1
ATOM 2742 N N . THR A 1 351 ? -35.742 -18.611 47.395 1.00 90.31 351 THR A N 1
ATOM 2743 C CA . THR A 1 351 ? -34.399 -18.110 47.711 1.00 90.31 351 THR A CA 1
ATOM 2744 C C . THR A 1 351 ? -33.446 -19.213 48.169 1.00 90.31 351 THR A C 1
ATOM 2746 O O . THR A 1 351 ? -33.839 -20.158 48.854 1.00 90.31 351 THR A O 1
ATOM 2749 N N . GLU A 1 352 ? -32.170 -19.086 47.800 1.0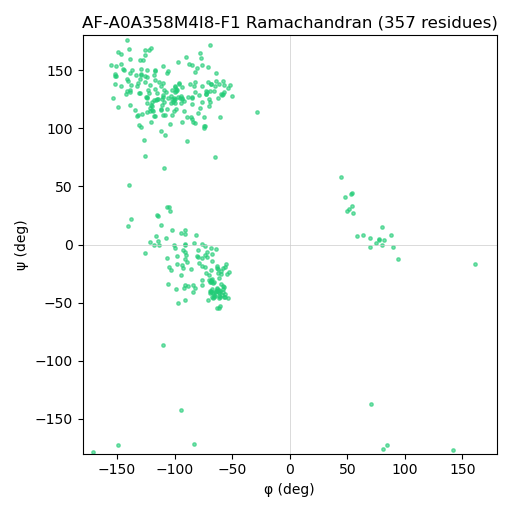0 88.19 352 GLU A N 1
ATOM 2750 C CA . GLU A 1 352 ? -31.061 -19.911 48.291 1.00 88.19 352 GLU A CA 1
ATOM 2751 C C . GLU A 1 352 ? -29.974 -18.994 48.864 1.00 88.19 352 GLU A C 1
ATOM 2753 O O . GLU A 1 352 ? -29.490 -18.106 48.169 1.00 88.19 352 GLU A O 1
ATOM 2758 N N . THR A 1 353 ? -29.539 -19.225 50.104 1.00 89.44 353 THR A N 1
ATOM 2759 C CA . THR A 1 353 ? -28.419 -18.485 50.710 1.00 89.44 353 THR A CA 1
ATOM 2760 C C . THR A 1 353 ? -27.203 -19.387 50.858 1.00 89.44 353 THR A C 1
ATOM 2762 O O . THR A 1 353 ? -27.295 -20.510 51.358 1.00 89.44 353 THR A O 1
ATOM 2765 N N . ARG A 1 354 ? -26.037 -18.880 50.453 1.00 86.00 354 ARG A N 1
ATOM 2766 C CA . ARG A 1 354 ? -24.734 -19.511 50.659 1.00 86.00 354 ARG A CA 1
ATOM 2767 C C . ARG A 1 354 ? -23.810 -18.562 51.398 1.00 86.00 354 ARG A C 1
ATOM 2769 O O . ARG A 1 354 ? -23.587 -17.442 50.951 1.00 86.00 354 ARG A O 1
ATOM 2776 N N . PHE A 1 355 ? -23.233 -19.042 52.490 1.00 85.81 355 PHE A N 1
ATOM 2777 C CA . PHE A 1 355 ? -22.205 -18.322 53.227 1.00 85.81 355 PHE A CA 1
ATOM 2778 C C . PHE A 1 355 ? -20.831 -18.914 52.917 1.00 85.81 355 PHE A C 1
ATOM 2780 O O . PHE A 1 355 ? -20.627 -20.124 53.025 1.00 85.81 355 PHE A O 1
ATOM 2787 N N . ILE A 1 356 ? -19.897 -18.056 52.523 1.00 83.25 356 ILE A N 1
ATOM 2788 C CA . ILE A 1 356 ? -18.494 -18.395 52.299 1.00 83.25 356 ILE A CA 1
ATOM 2789 C C . ILE A 1 356 ? -17.722 -17.851 53.499 1.00 83.25 356 ILE A C 1
ATOM 2791 O O . ILE A 1 356 ? -17.517 -16.642 53.595 1.00 83.25 356 ILE A O 1
ATOM 2795 N N . ASP A 1 357 ? -17.329 -18.733 54.420 1.00 82.31 357 ASP A N 1
ATOM 2796 C CA . ASP A 1 357 ? -16.494 -18.356 55.567 1.00 82.31 357 ASP A CA 1
ATOM 2797 C C . ASP A 1 357 ? -15.083 -18.011 55.079 1.00 82.31 357 ASP A C 1
ATOM 2799 O O . ASP A 1 357 ? -14.509 -18.728 54.254 1.00 82.31 357 ASP A O 1
ATOM 2803 N N . LEU A 1 358 ? -14.552 -16.884 55.545 1.00 74.38 358 LEU A N 1
ATOM 2804 C CA . LEU A 1 358 ? -13.280 -16.322 55.085 1.00 74.38 358 LEU A CA 1
ATOM 2805 C C . LEU A 1 358 ? -12.196 -16.320 56.158 1.00 74.38 358 LEU A C 1
ATOM 2807 O O . LEU A 1 358 ? -11.083 -15.863 55.895 1.00 74.38 358 LEU A O 1
ATOM 2811 N N . PHE A 1 359 ? -12.514 -16.807 57.355 1.00 66.75 359 PHE A N 1
ATOM 2812 C CA . PHE A 1 359 ? -11.571 -16.883 58.461 1.00 66.75 359 PHE A CA 1
ATOM 2813 C C . PHE A 1 359 ? -11.828 -18.102 59.337 1.00 66.75 359 PHE A C 1
ATOM 2815 O O . PHE A 1 359 ? -13.009 -18.453 59.523 1.00 66.75 359 PHE A O 1
#

=== Feature glossary ===
Legend for the data blocks above and below:

— What the protein is —

Sequence gives the chain of amino acids in standard one-letter code (A=alanine, C=cysteine, …, Y=tyrosine), read N→C. It is the only feature that is directly encoded by the gene; all structural features are derived from the folded form of this sequence.

The annotation block draws on four external resources. InterPro: which protein families and domains the sequence belongs to. GO: standardized terms for what the protein does, what process it participates in, and where in the cell it acts. CATH: which structural fold it has in the CATH hierarchy. Organism: the species of origin.

— Where its atoms are —

Atomic coordinates in PDBx/mmCIF format — the same representation the Protein Data Bank distributes. Each line of the _atom_site loop places one backbone atom in Cartesian space (units: ångströms, origin: arbitrary).

Six rendered views show the 3D structure from the faces of a cube — i.e. along ±x, ±y, ±z. Rendering representation is drawn randomly per protein from cartoon (secondary-structure ribbons), sticks (backbone bonds), or molecular surface; coloring is either N→C rainbow (blue at the N-terminus through red at the C-terminus) or one color per chain.

— Local backbone conformation —

DSSP 8-state secondary structure assigns each residue one of H (α-helix), G (3₁₀-helix), I (π-helix), E (extended β-strand), B (isolated β-bridge), T (hydrogen-bonded turn), S (bend), or '-' (coil). The assignment is computed from backbone hydrogen-bond geometry via the Kabsch–Sander algorithm.

P-SEA three-state annotation labels each residue as helix, strand, or coil based purely on the geometry of the Cα trace. It serves as a fallback when the full backbone (and thus DSSP) is unavailable.

φ (phi) and ψ (psi) are the two rotatable backbone dihedrals per residue: φ is the C(i-1)–N–Cα–C torsion, ψ is the N–Cα–C–N(i+1) torsion, both in degrees on (−180°, 180°]. α-helical residues cluster near (−60°, −45°); β-strand residues near (−120°, +130°). A Ramachandran plot is simply a scatter of (φ, ψ) for every residue.

— Global shape and packing —

Radius of gyration (Rg) is the root-mean-square distance of Cα atoms from their centroid — a single number for overall size and compactness. A globular domain of N residues has Rg ≈ 2.2·N^0.38 Å; an extended or disordered chain has a much larger Rg. The Cα contact count is the number of residue pairs whose Cα atoms are within 8 Å and are more than four positions apart in sequence — a standard proxy for tertiary packing density. The bounding box is the smallest axis-aligned box enclosing all Cα atoms.

Accessible surface area quantifies burial. A residue with SASA near zero is packed into the hydrophobic core; one with SASA >100 Å² sits on the surface. Computed here via the Shrake–Rupley numerical algorithm with a 1.4 Å probe.

The contact map is a binary N×N matrix image: pixel (i, j) is dark where Cα_i and Cα_j are within 8 Å and |i−j|>4. Because the |i−j|>4 filter removes local helical contacts, off-diagonal stripes parallel to the main diagonal indicate parallel β-sheets; stripes perpendicular to it indicate antiparallel β-sheets. The Ramachandran plot scatters every residue's (φ, ψ) pair against the sterically allowed regions. The PAE heatmap renders the predicted-aligned-error matrix.

— Structural neighborhood —

A 3Di character summarizes, for each residue, the relative orientation of the Cα frame of its nearest spatial neighbor. Because it encodes fold topology rather than chemistry, 3Di alignments detect remote structural similarity that sequence alignment misses.

Structural nearest neighbors (via Foldseek easy-search vs the PDB). Reported per hit: target PDB id, E-value, and alignment TM-score. A TM-score above ~0.5 is the conventional threshold for 'same fold'.

— Confidence and disorder —

For AlphaFold models, the B-factor field carries pLDDT — the model's own estimate of local accuracy on a 0–100 scale. Regions with pLDDT<50 should be treated as essentially unmodeled; they often correspond to intrinsically disordered segments.

B-factor (Debye–Waller factor) reflects atomic displacement in the crystal lattice. It is an experimental observable (units Å²), not a prediction; low values mean the atom is pinned down, high values mean it moves or is heterogeneous across the crystal.

Predicted Aligned Error (PAE) is an AlphaFold confidence matrix: entry (i, j) is the expected error in the position of residue j, in ångströms, when the prediction is superimposed on the true structure at residue i. Low PAE within a block of residues means that block is internally rigid and well-predicted; high PAE between two blocks means their relative placement is uncertain even if each block individually is confident.